Protein AF-0000000085154236 (afdb_homodimer)

Secondary structure (DSSP, 8-state):
-----HHHHHHHHHHHHHHHTTS-HHHHHHHHHHHHHHHHHHSGGGGTT-SBTTB-HHHHHHHHHHHHSTTEEHHHHHHHHT--HHHHHHHHHHHHHTTSEEEEE-SS-TT-EEEEE-HHHHHHHHHHHHHHHHHHHHHHTTS-HHHHHHHHHHHHHHHHHHH-/-----HHHHHHHHHHHHHHHTTS-HHHHHHHHHHHHHHHHHHSGGGGTT-SBTTB-HHHHHHHHHHHHSTTEEHHHHHHHHT--HHHHHHHHHHHHHTTSEEEEE-SS-TT-EEEEE-HHHHHHHHHHHHHHHHHHHHHHTTS-HHHHHHHHHHHHHHHHHHH-

Organism: Desulfotalea psychrophila (strain LSv54 / DSM 12343) (NCBI:txid177439)

pLDDT: mean 80.27, std 19.32, range [27.7, 97.88]

Foldseek 3Di:
DDDCDPVNVVVCCVVVCVVCVVVDPVNVVVVVVVVVVVCVCLPCCVLVVPLQPPDDPLLLQLLVQQAVDVQAFLVNSCVVSVHDSVRSVVSVVVCVVVPQKDWDQDPVDSPTIGIHGDPNNVVSNVVNVVSSVVVLCVVLVVDDPVVSVVVVVVVVVVVVVVVD/DDDCDPVNVVVCCVVVCVVCVVVDPVNVVVVVVVVVVVCVCLPCCVLVVPLQPPDDPLLLQLLVQLAVDVQAFLVNSCVVSVHDSVRSVVSQVVCVVVVQKDWDQDPVDSPTIGIHGDPNNVVSNVVNVVSSVVVLCVVLVVDDPVVSVVVVVVVVVVVVVVVD

Sequence (328 aa):
MKPLTARSYKIISENLMKKLEAIDPKKSIKLSRALIEIVWQFGPKGLDGQCCEDLSMPEYLALETSATTNDCPVQHIGNKLNFTKSGATRIVNRLEKKGYIQKIKSYEDARVCCVVPTDKGKSILENVAQGYADRLSAVLSKVPAKQSDNIANALLEMAAALRRMKPLTARSYKIISENLMKKLEAIDPKKSIKLSRALIEIVWQFGPKGLDGQCCEDLSMPEYLALETSATTNDCPVQHIGNKLNFTKSGATRIVNRLEKKGYIQKIKSYEDARVCCVVPTDKGKSILENVAQGYADRLSAVLSKVPAKQSDNIANALLEMAAALRR

Radius of gyration: 21.71 Å; Cα contacts (8 Å, |Δi|>4): 387; chains: 2; bounding box: 42×64×65 Å

Solvent-accessible surface area (backbone atoms only — not comparable to full-atom values): 17210 Å² total; per-residue (Å²): 132,80,76,86,49,77,65,59,52,47,52,52,44,47,57,50,44,50,59,47,54,65,43,50,70,68,56,39,41,54,49,20,47,22,49,50,50,47,22,52,56,66,22,50,61,47,46,73,62,41,47,45,80,90,40,52,69,70,51,45,54,46,49,50,48,28,65,75,28,83,74,21,39,47,63,54,46,7,65,76,69,73,39,49,72,68,50,22,52,49,51,51,50,51,36,36,75,73,47,30,32,44,78,40,72,33,88,88,42,79,85,40,54,13,29,38,54,31,73,61,27,49,48,52,52,50,52,39,29,47,52,43,31,54,52,49,45,59,38,40,68,69,44,58,70,70,56,33,51,44,32,53,51,23,42,47,51,50,36,52,34,67,74,102,132,82,76,86,50,76,65,59,52,48,52,54,44,48,58,49,44,50,61,47,54,66,43,49,68,67,54,38,40,52,49,22,48,22,49,51,50,45,22,50,56,66,22,49,60,48,47,72,62,41,47,44,82,92,41,51,70,69,51,46,52,46,50,49,46,27,65,76,29,85,75,21,39,46,61,55,47,6,64,75,67,70,40,50,71,68,50,23,52,49,52,50,50,52,35,35,75,71,47,29,31,43,79,38,73,34,88,87,40,77,85,41,55,14,29,39,56,30,74,60,27,49,48,53,53,49,52,40,28,49,52,43,30,54,52,50,45,58,38,41,66,69,44,58,70,72,56,32,52,45,32,53,51,23,42,47,51,51,36,54,33,69,74,101

Structure (mmCIF, N/CA/C/O backbone):
data_AF-0000000085154236-model_v1
#
loop_
_entity.id
_entity.type
_entity.pdbx_description
1 polymer 'HTH marR-type domain-containing protein'
#
loop_
_atom_site.group_PDB
_atom_site.id
_atom_site.type_symbol
_atom_site.label_atom_id
_atom_site.label_alt_id
_atom_site.label_comp_id
_atom_site.label_asym_id
_atom_site.label_entity_id
_atom_site.label_seq_id
_atom_site.pdbx_PDB_ins_code
_atom_site.Cartn_x
_atom_site.Cartn_y
_atom_site.Cartn_z
_atom_site.occupancy
_atom_site.B_iso_or_equiv
_atom_site.auth_seq_id
_atom_site.auth_comp_id
_atom_site.auth_asym_id
_atom_site.auth_atom_id
_atom_site.pdbx_PDB_model_num
ATOM 1 N N . MET A 1 1 ? -0.329 -6.891 -32.625 1 27.7 1 MET A N 1
ATOM 2 C CA . MET A 1 1 ? -1.25 -6.234 -31.688 1 27.7 1 MET A CA 1
ATOM 3 C C . MET A 1 1 ? -0.906 -4.758 -31.531 1 27.7 1 MET A C 1
ATOM 5 O O . MET A 1 1 ? 0.224 -4.414 -31.188 1 27.7 1 MET A O 1
ATOM 9 N N . LYS A 1 2 ? -1.653 -3.91 -32.188 1 32.59 2 LYS A N 1
ATOM 10 C CA . LYS A 1 2 ? -1.285 -2.516 -32.406 1 32.59 2 LYS A CA 1
ATOM 11 C C . LYS A 1 2 ? -1.094 -1.769 -31.094 1 32.59 2 LYS A C 1
ATOM 13 O O . LYS A 1 2 ? -1.869 -1.95 -30.156 1 32.59 2 LYS A O 1
ATOM 18 N N . PRO A 1 3 ? -0.074 -0.953 -30.938 1 33.19 3 PRO A N 1
ATOM 19 C CA . PRO A 1 3 ? 0.246 -0.188 -29.719 1 33.19 3 PRO A CA 1
ATOM 20 C C . PRO A 1 3 ? -0.857 0.796 -29.344 1 33.19 3 PRO A C 1
ATOM 22 O O . PRO A 1 3 ? -1.506 1.375 -30.219 1 33.19 3 PRO A O 1
ATOM 25 N N . LEU A 1 4 ? -1.546 0.614 -28.25 1 35.22 4 LEU A N 1
ATOM 26 C CA . LEU A 1 4 ? -2.584 1.567 -27.875 1 35.22 4 LEU A CA 1
ATOM 27 C C . LEU A 1 4 ? -2.098 3.002 -28.062 1 35.22 4 LEU A C 1
ATOM 29 O O . LEU A 1 4 ? -1.042 3.375 -27.547 1 35.22 4 LEU A O 1
ATOM 33 N N . THR A 1 5 ? -2.553 3.742 -29.047 1 31.98 5 THR A N 1
ATOM 34 C CA . THR A 1 5 ? -2.195 5.098 -29.453 1 31.98 5 THR A CA 1
ATOM 35 C C . THR A 1 5 ? -2.684 6.117 -28.438 1 31.98 5 THR A C 1
ATOM 37 O O . THR A 1 5 ? -3.551 5.816 -27.609 1 31.98 5 THR A O 1
ATOM 40 N N . ALA A 1 6 ? -2.211 7.418 -28.578 1 36.16 6 ALA A N 1
ATOM 41 C CA . ALA A 1 6 ? -2.551 8.602 -27.797 1 36.16 6 ALA A CA 1
ATOM 42 C C . ALA A 1 6 ? -4.059 8.844 -27.797 1 36.16 6 ALA A C 1
ATOM 44 O O . ALA A 1 6 ? -4.609 9.328 -26.797 1 36.16 6 ALA A O 1
ATOM 45 N N . ARG A 1 7 ? -4.703 8.602 -28.781 1 36.81 7 ARG A N 1
ATOM 46 C CA . ARG A 1 7 ? -6.133 8.828 -28.969 1 36.81 7 ARG A CA 1
ATOM 47 C C . ARG A 1 7 ? -6.941 7.84 -28.125 1 36.81 7 ARG A C 1
ATOM 49 O O . ARG A 1 7 ? -7.969 8.203 -27.547 1 36.81 7 ARG A O 1
ATOM 56 N N . SER A 1 8 ? -6.551 6.609 -28.094 1 38.34 8 SER A N 1
ATOM 57 C CA . SER A 1 8 ? -7.254 5.602 -27.312 1 38.34 8 SER A CA 1
ATOM 58 C C . SER A 1 8 ? -7.094 5.852 -25.828 1 38.34 8 SER A C 1
ATOM 60 O O . SER A 1 8 ? -7.988 5.539 -25.031 1 38.34 8 SER A O 1
ATOM 62 N N . TYR A 1 9 ? -6.012 6.434 -25.422 1 31.56 9 TYR A N 1
ATOM 63 C CA . TYR A 1 9 ? -5.871 6.883 -24.047 1 31.56 9 TYR A CA 1
ATOM 64 C C . TYR A 1 9 ? -6.84 8.016 -23.734 1 31.56 9 TYR A C 1
ATOM 66 O O . TYR A 1 9 ? -7.367 8.109 -22.625 1 31.56 9 TYR A O 1
ATOM 74 N N . LYS A 1 10 ? -7.117 8.883 -24.703 1 38.22 10 LYS A N 1
ATOM 75 C CA . LYS A 1 10 ? -8 10.031 -24.531 1 38.22 10 LYS A CA 1
ATOM 76 C C . LYS A 1 10 ? -9.453 9.586 -24.391 1 38.22 10 LYS A C 1
ATOM 78 O O . LYS A 1 10 ? -10.195 10.133 -23.562 1 38.22 10 LYS A O 1
ATOM 83 N N . ILE A 1 11 ? -9.875 8.68 -25.188 1 37.69 11 ILE A N 1
ATOM 84 C CA . ILE A 1 11 ? -11.258 8.211 -25.141 1 37.69 11 ILE A CA 1
ATOM 85 C C . ILE A 1 11 ? -11.484 7.406 -23.859 1 37.69 11 ILE A C 1
ATOM 87 O O . ILE A 1 11 ? -12.516 7.562 -23.203 1 37.69 11 ILE A O 1
ATOM 91 N N . ILE A 1 12 ? -10.57 6.512 -23.516 1 37.34 12 ILE A N 1
ATOM 92 C CA . ILE A 1 12 ? -10.688 5.781 -22.266 1 37.34 12 ILE A CA 1
ATOM 93 C C . ILE A 1 12 ? -10.547 6.746 -21.078 1 37.34 12 ILE A C 1
ATOM 95 O O . ILE A 1 12 ? -11.281 6.641 -20.094 1 37.34 12 ILE A O 1
ATOM 99 N N . SER A 1 13 ? -9.742 7.816 -21.203 1 40.34 13 SER A N 1
ATOM 100 C CA . SER A 1 13 ? -9.703 8.945 -20.281 1 40.34 13 SER A CA 1
ATOM 101 C C . SER A 1 13 ? -11.055 9.648 -20.203 1 40.34 13 SER A C 1
ATOM 103 O O . SER A 1 13 ? -11.531 9.984 -19.125 1 40.34 13 SER A O 1
ATOM 105 N N . GLU A 1 14 ? -11.688 9.812 -21.297 1 40.31 14 GLU A N 1
ATOM 106 C CA . GLU A 1 14 ? -12.961 10.523 -21.344 1 40.31 14 GLU A CA 1
ATOM 107 C C . GLU A 1 14 ? -14.07 9.711 -20.672 1 40.31 14 GLU A C 1
ATOM 109 O O . GLU A 1 14 ? -14.891 10.266 -19.938 1 40.31 14 GLU A O 1
ATOM 114 N N . ASN A 1 15 ? -14.297 8.469 -21.078 1 41.19 15 ASN A N 1
ATOM 115 C CA . ASN A 1 15 ? -15.328 7.648 -20.453 1 41.19 15 ASN A CA 1
ATOM 116 C C . ASN A 1 15 ? -15.016 7.383 -18.969 1 41.19 15 ASN A C 1
ATOM 118 O O . ASN A 1 15 ? -15.922 7.344 -18.141 1 41.19 15 ASN A O 1
ATOM 122 N N . LEU A 1 16 ? -13.773 7.051 -18.578 1 38.72 16 LEU A N 1
ATOM 123 C CA . LEU A 1 16 ? -13.258 6.953 -17.219 1 38.72 16 LEU A CA 1
ATOM 124 C C . LEU A 1 16 ? -13.414 8.281 -16.484 1 38.72 16 LEU A C 1
ATOM 126 O O . LEU A 1 16 ? -13.805 8.312 -15.312 1 38.72 16 LEU A O 1
ATOM 130 N N . MET A 1 17 ? -12.969 9.391 -17.125 1 40.72 17 MET A N 1
ATOM 131 C CA . MET A 1 17 ? -13.258 10.703 -16.578 1 40.72 17 MET A CA 1
ATOM 132 C C . MET A 1 17 ? -14.758 10.875 -16.328 1 40.72 17 MET A C 1
ATOM 134 O O . MET A 1 17 ? -15.164 11.672 -15.484 1 40.72 17 MET A O 1
ATOM 138 N N . LYS A 1 18 ? -15.555 10.375 -17.203 1 44.5 18 LYS A N 1
ATOM 139 C CA . LYS A 1 18 ? -17 10.523 -17.016 1 44.5 18 LYS A CA 1
ATOM 140 C C . LYS A 1 18 ? -17.469 9.781 -15.773 1 44.5 18 LYS A C 1
ATOM 142 O O . LYS A 1 18 ? -18.281 10.297 -15.008 1 44.5 18 LYS A O 1
ATOM 147 N N . LYS A 1 19 ? -17.109 8.516 -15.617 1 43.12 19 LYS A N 1
ATOM 148 C CA . LYS A 1 19 ? -17.547 7.801 -14.43 1 43.12 19 LYS A CA 1
ATOM 149 C C . LYS A 1 19 ? -16.859 8.328 -13.18 1 43.12 19 LYS A C 1
ATOM 151 O O . LYS A 1 19 ? -17.453 8.406 -12.109 1 43.12 19 LYS A O 1
ATOM 156 N N . LEU A 1 20 ? -15.562 8.617 -13.148 1 45.91 20 LEU A N 1
ATOM 157 C CA . LEU A 1 20 ? -14.867 9.352 -12.094 1 45.91 20 LEU A CA 1
ATOM 158 C C . LEU A 1 20 ? -15.398 10.773 -11.984 1 45.91 20 LEU A C 1
ATOM 160 O O . LEU A 1 20 ? -15.32 11.391 -10.914 1 45.91 20 LEU A O 1
ATOM 164 N N . GLU A 1 21 ? -15.695 11.312 -13.055 1 48.66 21 GLU A N 1
ATOM 165 C CA . GLU A 1 21 ? -16.5 12.539 -12.992 1 48.66 21 GLU A CA 1
ATOM 166 C C . GLU A 1 21 ? -17.656 12.383 -12.016 1 48.66 21 GLU A C 1
ATOM 168 O O . GLU A 1 21 ? -18.125 13.367 -11.438 1 48.66 21 GLU A O 1
ATOM 173 N N . ALA A 1 22 ? -18.172 11.148 -12.086 1 50.56 22 ALA A N 1
ATOM 174 C CA . ALA A 1 22 ? -19.297 11.172 -11.148 1 50.56 22 ALA A CA 1
ATOM 175 C C . ALA A 1 22 ? -18.812 11.352 -9.711 1 50.56 22 ALA A C 1
ATOM 177 O O . ALA A 1 22 ? -19.578 11.742 -8.836 1 50.56 22 ALA A O 1
ATOM 178 N N . ILE A 1 23 ? -17.578 10.852 -9.516 1 55.03 23 ILE A N 1
ATOM 179 C CA . ILE A 1 23 ? -17.125 11.102 -8.156 1 55.03 23 ILE A CA 1
ATOM 180 C C . ILE A 1 23 ? -16.578 12.523 -8.047 1 55.03 23 ILE A C 1
ATOM 182 O O . ILE A 1 23 ? -15.75 12.945 -8.859 1 55.03 23 ILE A O 1
ATOM 186 N N . ASP A 1 24 ? -17.156 13.398 -7.359 1 69.94 24 ASP A N 1
ATOM 187 C CA . ASP A 1 24 ? -16.719 14.734 -6.957 1 69.94 24 ASP A CA 1
ATOM 188 C C . ASP A 1 24 ? -15.211 14.781 -6.738 1 69.94 24 ASP A C 1
ATOM 190 O O . ASP A 1 24 ? -14.641 13.898 -6.094 1 69.94 24 ASP A O 1
ATOM 194 N N . PRO A 1 25 ? -14.438 15.555 -7.699 1 73.88 25 PRO A N 1
ATOM 195 C CA . PRO A 1 25 ? -12.984 15.68 -7.578 1 73.88 25 PRO A CA 1
ATOM 196 C C . PRO A 1 25 ? -12.508 15.703 -6.129 1 73.88 25 PRO A C 1
ATOM 198 O O . PRO A 1 25 ? -11.469 15.117 -5.809 1 73.88 25 PRO A O 1
ATOM 201 N N . LYS A 1 26 ? -13.234 16.328 -5.336 1 78.62 26 LYS A N 1
ATOM 202 C CA . LYS A 1 26 ? -12.867 16.391 -3.924 1 78.62 26 LYS A CA 1
ATOM 203 C C . LYS A 1 26 ? -12.938 15.008 -3.275 1 78.62 26 LYS A C 1
ATOM 205 O O . LYS A 1 26 ? -12.062 14.641 -2.486 1 78.62 26 LYS A O 1
ATOM 210 N N . LYS A 1 27 ? -13.953 14.312 -3.668 1 82.19 27 LYS A N 1
ATOM 211 C CA . LYS A 1 27 ? -14.117 12.961 -3.131 1 82.19 27 LYS A CA 1
ATOM 212 C C . LYS A 1 27 ? -13.031 12.023 -3.646 1 82.19 27 LYS A C 1
ATOM 214 O O . LYS A 1 27 ? -12.539 11.172 -2.906 1 82.19 27 LYS A O 1
ATOM 219 N N . SER A 1 28 ? -12.656 12.289 -4.895 1 86.88 28 SER A N 1
ATOM 220 C CA . SER A 1 28 ? -11.625 11.453 -5.5 1 86.88 28 SER A CA 1
ATOM 221 C C . SER A 1 28 ? -10.273 11.672 -4.832 1 86.88 28 SER A C 1
ATOM 223 O O . SER A 1 28 ? -9.531 10.719 -4.59 1 86.88 28 SER A O 1
ATOM 225 N N . ILE A 1 29 ? -10.062 12.898 -4.445 1 83.62 29 ILE A N 1
ATOM 226 C CA . ILE A 1 29 ? -8.797 13.234 -3.812 1 83.62 29 ILE A CA 1
ATOM 227 C C . ILE A 1 29 ? -8.75 12.656 -2.402 1 83.62 29 ILE A C 1
ATOM 229 O O . ILE A 1 29 ? -7.727 12.109 -1.983 1 83.62 29 ILE A O 1
ATOM 233 N N . LYS A 1 30 ? -9.891 12.773 -1.738 1 87.19 30 LYS A N 1
ATOM 234 C CA . LYS A 1 30 ? -9.977 12.211 -0.397 1 87.19 30 LYS A CA 1
ATOM 235 C C . LYS A 1 30 ? -9.75 10.695 -0.424 1 87.19 30 LYS A C 1
ATOM 237 O O . LYS A 1 30 ? -9.055 10.156 0.437 1 87.19 30 LYS A O 1
ATOM 242 N N . LEU A 1 31 ? -10.312 10.07 -1.366 1 92.12 31 LEU A N 1
ATOM 243 C CA . LEU A 1 31 ? -10.188 8.625 -1.514 1 92.12 31 LEU A CA 1
ATOM 244 C C . LEU A 1 31 ? -8.75 8.242 -1.859 1 92.12 31 LEU A C 1
ATOM 246 O O . LEU A 1 31 ? -8.219 7.27 -1.322 1 92.12 31 LEU A O 1
ATOM 250 N N . SER A 1 32 ? -8.156 9.031 -2.691 1 89.88 32 SER A N 1
ATOM 251 C CA . SER A 1 32 ? -6.77 8.781 -3.061 1 89.88 32 SER A CA 1
ATOM 252 C C . SER A 1 32 ? -5.844 8.922 -1.856 1 89.88 32 SER A C 1
ATOM 254 O O . SER A 1 32 ? -4.945 8.102 -1.658 1 89.88 32 SER A O 1
ATOM 256 N N . ARG A 1 33 ? -6.164 9.859 -1.046 1 85.94 33 ARG A N 1
ATOM 257 C CA . ARG A 1 33 ? -5.352 10.062 0.148 1 85.94 33 ARG A CA 1
ATOM 258 C C . ARG A 1 33 ? -5.516 8.906 1.129 1 85.94 33 ARG A C 1
ATOM 260 O O . ARG A 1 33 ? -4.555 8.5 1.783 1 85.94 33 ARG A O 1
ATOM 267 N N . ALA A 1 34 ? -6.715 8.469 1.235 1 90.06 34 ALA A N 1
ATOM 268 C CA . ALA A 1 34 ? -6.98 7.309 2.08 1 90.06 34 ALA A CA 1
ATOM 269 C C . ALA A 1 34 ? -6.188 6.094 1.602 1 90.06 34 ALA A C 1
ATOM 271 O O . ALA A 1 34 ? -5.598 5.371 2.408 1 90.06 34 ALA A O 1
ATOM 272 N N . LEU A 1 35 ? -6.16 5.863 0.324 1 91.81 35 LEU A N 1
ATOM 273 C CA . LEU A 1 35 ? -5.422 4.746 -0.254 1 91.81 35 LEU A CA 1
ATOM 274 C C . LEU A 1 35 ? -3.924 4.902 -0.01 1 91.81 35 LEU A C 1
ATOM 276 O O . LEU A 1 35 ? -3.248 3.943 0.366 1 91.81 35 LEU A O 1
ATOM 280 N N . ILE A 1 36 ? -3.445 6.113 -0.158 1 85 36 ILE A N 1
ATOM 281 C CA . ILE A 1 36 ? -2.035 6.402 0.077 1 85 36 ILE A CA 1
ATOM 282 C C . ILE A 1 36 ? -1.674 6.07 1.523 1 85 36 ILE A C 1
ATOM 284 O O . ILE A 1 36 ? -0.65 5.434 1.784 1 85 36 ILE A O 1
ATOM 288 N N . GLU A 1 37 ? -2.529 6.469 2.412 1 84.38 37 GLU A N 1
ATOM 289 C CA . GLU A 1 37 ? -2.279 6.199 3.826 1 84.38 37 GLU A CA 1
ATOM 290 C C . GLU A 1 37 ? -2.244 4.699 4.105 1 84.38 37 GLU A C 1
ATOM 292 O O . GLU A 1 37 ? -1.387 4.223 4.852 1 84.38 37 GLU A O 1
ATOM 297 N N . ILE A 1 38 ? -3.117 3.943 3.533 1 89.56 38 ILE A N 1
ATOM 298 C CA . ILE A 1 38 ? -3.189 2.498 3.727 1 89.56 38 ILE A CA 1
ATOM 299 C C . ILE A 1 38 ? -1.942 1.836 3.145 1 89.56 38 ILE A C 1
ATOM 301 O O . ILE A 1 38 ? -1.321 0.991 3.793 1 89.56 38 ILE A O 1
ATOM 305 N N . VAL A 1 39 ? -1.581 2.252 1.93 1 86.06 39 VAL A N 1
ATOM 306 C CA . VAL A 1 39 ? -0.419 1.691 1.246 1 86.06 39 VAL A CA 1
ATOM 307 C C . VAL A 1 39 ? 0.841 1.957 2.066 1 86.06 39 VAL A C 1
ATOM 309 O O . VAL A 1 39 ? 1.677 1.066 2.238 1 86.06 39 VAL A O 1
ATOM 312 N N . TRP A 1 40 ? 0.862 3.086 2.6 1 78.5 40 TRP A N 1
ATOM 313 C CA . TRP A 1 40 ? 2.033 3.453 3.387 1 78.5 40 TRP A CA 1
ATOM 314 C C . TRP A 1 40 ? 2.076 2.678 4.699 1 78.5 40 TRP A C 1
ATOM 316 O O . TRP A 1 40 ? 3.135 2.197 5.109 1 78.5 40 TRP A O 1
ATOM 326 N N . GLN A 1 41 ? 0.988 2.559 5.332 1 82.25 41 GLN A N 1
ATOM 327 C CA . GLN A 1 41 ? 0.931 1.878 6.625 1 82.25 41 GLN A CA 1
ATOM 328 C C . GLN A 1 41 ? 1.204 0.385 6.469 1 82.25 41 GLN A C 1
ATOM 330 O O . GLN A 1 41 ? 1.783 -0.24 7.359 1 82.25 41 GLN A O 1
ATOM 335 N N . PHE A 1 42 ? 0.856 -0.167 5.336 1 85.69 42 PHE A N 1
ATOM 336 C CA . PHE A 1 42 ? 0.996 -1.604 5.137 1 85.69 42 PHE A CA 1
ATOM 337 C C . PHE A 1 42 ? 2.119 -1.908 4.152 1 85.69 42 PHE A C 1
ATOM 339 O O . PHE A 1 42 ? 2.35 -3.068 3.805 1 85.69 42 PHE A O 1
ATOM 346 N N . GLY A 1 43 ? 2.689 -0.874 3.682 1 76.94 43 GLY A N 1
ATOM 347 C CA . GLY A 1 43 ? 3.824 -1.058 2.791 1 76.94 43 GLY A CA 1
ATOM 348 C C . GLY A 1 43 ? 5.051 -1.61 3.492 1 76.94 43 GLY A C 1
ATOM 349 O O . GLY A 1 43 ? 5 -1.936 4.68 1 76.94 43 GLY A O 1
ATOM 350 N N . PRO A 1 44 ? 6.133 -1.868 2.709 1 62 44 PRO A N 1
ATOM 351 C CA . PRO A 1 44 ? 7.344 -2.496 3.244 1 62 44 PRO A CA 1
ATOM 352 C C . PRO A 1 44 ? 7.848 -1.812 4.512 1 62 44 PRO A C 1
ATOM 354 O O . PRO A 1 44 ? 8.297 -2.484 5.445 1 62 44 PRO A O 1
ATOM 357 N N . LYS A 1 45 ? 7.812 -0.599 4.535 1 60.09 45 LYS A N 1
ATOM 358 C CA . LYS A 1 45 ? 8.305 0.08 5.727 1 60.09 45 LYS A CA 1
ATOM 359 C C . LYS A 1 45 ? 7.371 -0.137 6.914 1 60.09 45 LYS A C 1
ATOM 361 O O . LYS A 1 45 ? 7.801 -0.107 8.07 1 60.09 45 LYS A O 1
ATOM 366 N N . GLY A 1 46 ? 6.098 -0.189 6.57 1 57.28 46 GLY A N 1
ATOM 367 C CA . GLY A 1 46 ? 5.133 -0.448 7.625 1 57.28 46 GLY A CA 1
ATOM 368 C C . GLY A 1 46 ? 5.352 -1.777 8.32 1 57.28 46 GLY A C 1
ATOM 369 O O . GLY A 1 46 ? 4.91 -1.971 9.453 1 57.28 46 GLY A O 1
ATOM 370 N N . LEU A 1 47 ? 5.992 -2.602 7.66 1 54.75 47 LEU A N 1
ATOM 371 C CA . LEU A 1 47 ? 6.387 -3.855 8.297 1 54.75 47 LEU A CA 1
ATOM 372 C C . LEU A 1 47 ? 7.793 -3.75 8.875 1 54.75 47 LEU A C 1
ATOM 374 O O . LEU A 1 47 ? 8.445 -4.766 9.117 1 54.75 47 LEU A O 1
ATOM 378 N N . ASP A 1 48 ? 8.133 -2.49 9.289 1 49.47 48 ASP A N 1
ATOM 379 C CA . ASP A 1 48 ? 9.43 -2.156 9.867 1 49.47 48 ASP A CA 1
ATOM 380 C C . ASP A 1 48 ? 10.57 -2.578 8.938 1 49.47 48 ASP A C 1
ATOM 382 O O . ASP A 1 48 ? 11.602 -3.064 9.398 1 49.47 48 ASP A O 1
ATOM 386 N N . GLY A 1 49 ? 10.281 -2.279 7.723 1 50.97 49 GLY A N 1
ATOM 387 C CA . GLY A 1 49 ? 11.344 -2.607 6.793 1 50.97 49 GLY A CA 1
ATOM 388 C C . GLY A 1 49 ? 11.461 -4.094 6.516 1 50.97 49 GLY A C 1
ATOM 389 O O . GLY A 1 49 ? 12.273 -4.516 5.695 1 50.97 49 GLY A O 1
ATOM 390 N N . GLN A 1 50 ? 10.859 -4.828 7.41 1 51.16 50 GLN A N 1
ATOM 391 C CA . GLN A 1 50 ? 11 -6.273 7.273 1 51.16 50 GLN A CA 1
ATOM 392 C C . GLN A 1 50 ? 9.93 -6.848 6.348 1 51.16 50 GLN A C 1
ATOM 394 O O . GLN A 1 50 ? 8.82 -7.152 6.789 1 51.16 50 GLN A O 1
ATOM 399 N N . CYS A 1 51 ? 9.641 -6.176 5.273 1 53.97 51 CYS A N 1
ATOM 400 C CA . CYS A 1 51 ? 8.617 -6.895 4.527 1 53.97 51 CYS A CA 1
ATOM 401 C C . CYS A 1 51 ? 8.891 -8.391 4.523 1 53.97 51 CYS A C 1
ATOM 403 O O . CYS A 1 51 ? 8.008 -9.188 4.84 1 53.97 51 CYS A O 1
ATOM 405 N N . CYS A 1 52 ? 9.93 -8.727 3.926 1 62.78 52 CYS A N 1
ATOM 406 C CA . CYS A 1 52 ? 10.172 -10.117 3.564 1 62.78 52 CYS A CA 1
ATOM 407 C C . CYS A 1 52 ? 11.586 -10.539 3.941 1 62.78 52 CYS A C 1
ATOM 409 O O . CYS A 1 52 ? 12.258 -11.227 3.174 1 62.78 52 CYS A O 1
ATOM 411 N N . GLU A 1 53 ? 11.977 -10.281 5.203 1 66.75 53 GLU A N 1
ATOM 412 C CA . GLU A 1 53 ? 13.312 -10.727 5.594 1 66.75 53 GLU A CA 1
ATOM 413 C C . GLU A 1 53 ? 14.352 -10.32 4.559 1 66.75 53 GLU A C 1
ATOM 415 O O . GLU A 1 53 ? 14.633 -9.133 4.379 1 66.75 53 GLU A O 1
ATOM 420 N N . ASP A 1 54 ? 14.742 -11.219 3.705 1 78.06 54 ASP A N 1
ATOM 421 C CA . ASP A 1 54 ? 15.789 -10.938 2.727 1 78.06 54 ASP A CA 1
ATOM 422 C C . ASP A 1 54 ? 15.211 -10.844 1.315 1 78.06 54 ASP A C 1
ATOM 424 O O . ASP A 1 54 ? 15.945 -10.953 0.331 1 78.06 54 ASP A O 1
ATOM 428 N N . LEU A 1 55 ? 13.945 -10.719 1.242 1 83.88 55 LEU A N 1
ATOM 429 C CA . LEU A 1 55 ? 13.297 -10.602 -0.062 1 83.88 55 LEU A CA 1
ATOM 430 C C . LEU A 1 55 ? 12.914 -9.156 -0.353 1 83.88 55 LEU A C 1
ATOM 432 O O . LEU A 1 55 ? 12.336 -8.484 0.5 1 83.88 55 LEU A O 1
ATOM 436 N N . SER A 1 56 ? 13.289 -8.75 -1.534 1 77.44 56 SER A N 1
ATOM 437 C CA . SER A 1 56 ? 12.719 -7.496 -2.018 1 77.44 56 SER A CA 1
ATOM 438 C C . SER A 1 56 ? 11.25 -7.668 -2.398 1 77.44 56 SER A C 1
ATOM 440 O O . SER A 1 56 ? 10.766 -8.789 -2.533 1 77.44 56 SER A O 1
ATOM 442 N N . MET A 1 57 ? 10.594 -6.637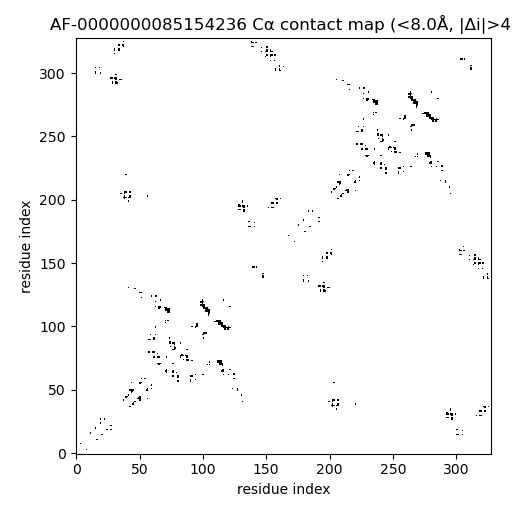 -2.578 1 77.31 57 MET A N 1
ATOM 443 C CA . MET A 1 57 ? 9.172 -6.703 -2.902 1 77.31 57 MET A CA 1
ATOM 444 C C . MET A 1 57 ? 8.945 -7.445 -4.219 1 77.31 57 MET A C 1
ATOM 446 O O . MET A 1 57 ? 8.094 -8.328 -4.301 1 77.31 57 MET A O 1
ATOM 450 N N . PRO A 1 58 ? 9.742 -7.133 -5.266 1 79.69 58 PRO A N 1
ATOM 451 C CA . PRO A 1 58 ? 9.562 -7.902 -6.5 1 79.69 58 PRO A CA 1
ATOM 452 C C . PRO A 1 58 ? 9.836 -9.391 -6.305 1 79.69 58 PRO A C 1
ATOM 454 O O . PRO A 1 58 ? 9.148 -10.234 -6.895 1 79.69 58 PRO A O 1
ATOM 457 N N . GLU A 1 59 ? 10.781 -9.641 -5.508 1 87.56 59 GLU A N 1
ATOM 458 C CA . GLU A 1 59 ? 11.07 -11.039 -5.219 1 87.56 59 GLU A CA 1
ATOM 459 C C . GLU A 1 59 ? 9.906 -11.703 -4.488 1 87.56 59 GLU A C 1
ATOM 461 O O . GLU A 1 59 ? 9.547 -12.844 -4.789 1 87.56 59 GLU A O 1
ATOM 466 N N . TYR A 1 60 ? 9.383 -11.016 -3.572 1 86.19 60 TYR A N 1
ATOM 467 C CA . TYR A 1 60 ? 8.227 -11.531 -2.842 1 86.19 60 TYR A CA 1
ATOM 468 C C . TYR A 1 60 ? 7.062 -11.812 -3.787 1 86.19 60 TYR A C 1
ATOM 470 O O . TYR A 1 60 ? 6.449 -12.875 -3.729 1 86.19 60 TYR A O 1
ATOM 478 N N . LEU A 1 61 ? 6.762 -10.938 -4.566 1 84.25 61 LEU A N 1
ATOM 479 C CA . LEU A 1 61 ? 5.633 -11.078 -5.48 1 84.25 61 LEU A CA 1
ATOM 480 C C . LEU A 1 61 ? 5.855 -12.227 -6.457 1 84.25 61 LEU A C 1
ATOM 482 O O . LEU A 1 61 ? 4.918 -12.953 -6.797 1 84.25 61 LEU A O 1
ATOM 486 N N . ALA A 1 62 ? 7.102 -12.328 -6.941 1 90.94 62 ALA A N 1
ATOM 487 C CA . ALA A 1 62 ? 7.434 -13.453 -7.809 1 90.94 62 ALA A CA 1
ATOM 488 C C . ALA A 1 62 ? 7.219 -14.781 -7.086 1 90.94 62 ALA A C 1
ATOM 490 O O . ALA A 1 62 ? 6.656 -15.719 -7.652 1 90.94 62 ALA A O 1
ATOM 491 N N . LEU A 1 63 ? 7.688 -14.805 -5.883 1 93.69 63 LEU A N 1
ATOM 492 C CA . LEU A 1 63 ? 7.508 -16 -5.07 1 93.69 63 LEU A CA 1
ATOM 493 C C . LEU A 1 63 ? 6.027 -16.297 -4.852 1 93.69 63 LEU A C 1
ATOM 495 O O . LEU A 1 63 ? 5.594 -17.438 -4.957 1 93.69 63 LEU A O 1
ATOM 499 N N . GLU A 1 64 ? 5.305 -15.297 -4.508 1 90.44 64 GLU A N 1
ATOM 500 C CA . GLU A 1 64 ? 3.863 -15.438 -4.316 1 90.44 64 GLU A CA 1
ATOM 501 C C . GLU A 1 64 ? 3.189 -15.961 -5.578 1 90.44 64 GLU A C 1
ATOM 503 O O . GLU A 1 64 ? 2.307 -16.828 -5.504 1 90.44 64 GLU A O 1
ATOM 508 N N . THR A 1 65 ? 3.537 -15.438 -6.723 1 90.94 65 THR A N 1
ATOM 509 C CA . THR A 1 65 ? 3 -15.891 -8 1 90.94 65 THR A CA 1
ATOM 510 C C . THR A 1 65 ? 3.287 -17.375 -8.211 1 90.94 65 THR A C 1
ATOM 512 O O . THR A 1 65 ? 2.408 -18.125 -8.633 1 90.94 65 THR A O 1
ATOM 515 N N . SER A 1 66 ? 4.48 -17.75 -7.91 1 95.81 66 SER A N 1
ATOM 516 C CA . SER A 1 66 ? 4.852 -19.156 -8.047 1 95.81 66 SER A CA 1
ATOM 517 C C . SER A 1 66 ? 4.02 -20.047 -7.133 1 95.81 66 SER A C 1
ATOM 519 O O . SER A 1 66 ? 3.762 -21.203 -7.449 1 95.81 66 SER A O 1
ATOM 521 N N . ALA A 1 67 ? 3.615 -19.516 -5.988 1 93.44 67 ALA A N 1
ATOM 522 C CA . ALA A 1 67 ? 2.873 -20.281 -4.992 1 93.44 67 ALA A CA 1
ATOM 523 C C . ALA A 1 67 ? 1.397 -20.391 -5.367 1 93.44 67 ALA A C 1
ATOM 525 O O . ALA A 1 67 ? 0.719 -21.344 -4.992 1 93.44 67 ALA A O 1
ATOM 526 N N . THR A 1 68 ? 0.906 -19.469 -6.102 1 88 68 THR A N 1
ATOM 527 C CA . THR A 1 68 ? -0.521 -19.422 -6.395 1 88 68 THR A CA 1
ATOM 528 C C . THR A 1 68 ? -0.806 -19.953 -7.793 1 88 68 THR A C 1
ATOM 530 O O . THR A 1 68 ? -1.955 -19.969 -8.242 1 88 68 THR A O 1
ATOM 533 N N . THR A 1 69 ? 0.225 -20.312 -8.508 1 89.5 69 THR A N 1
ATOM 534 C CA . THR A 1 69 ? 0.089 -20.875 -9.844 1 89.5 69 THR A CA 1
ATOM 535 C C . THR A 1 69 ? 0.704 -22.281 -9.898 1 89.5 69 THR A C 1
ATOM 537 O O . THR A 1 69 ? 1.904 -22.438 -9.672 1 89.5 69 THR A O 1
ATOM 540 N N . ASN A 1 70 ? -0.115 -23.219 -10.125 1 88.31 70 ASN A N 1
ATOM 541 C CA . ASN A 1 70 ? 0.401 -24.578 -10.258 1 88.31 70 ASN A CA 1
ATOM 542 C C . ASN A 1 70 ? 1.369 -24.703 -11.43 1 88.31 70 ASN A C 1
ATOM 544 O O . ASN A 1 70 ? 1.054 -24.281 -12.547 1 88.31 70 ASN A O 1
ATOM 548 N N . ASP A 1 71 ? 2.568 -25.344 -11.148 1 88.44 71 ASP A N 1
ATOM 549 C CA . ASP A 1 71 ? 3.59 -25.484 -12.18 1 88.44 71 ASP A CA 1
ATOM 550 C C . ASP A 1 71 ? 3.807 -24.172 -12.93 1 88.44 71 ASP A C 1
ATOM 552 O O . ASP A 1 71 ? 3.705 -24.141 -14.156 1 88.44 71 ASP A O 1
ATOM 556 N N . CYS A 1 72 ? 4.125 -23.188 -12.203 1 94.5 72 CYS A N 1
ATOM 557 C CA . CYS A 1 72 ? 4.184 -21.812 -12.688 1 94.5 72 CYS A CA 1
ATOM 558 C C . CYS A 1 72 ? 5.34 -21.625 -13.656 1 94.5 72 CYS A C 1
ATOM 560 O O . CYS A 1 72 ? 6.504 -21.703 -13.273 1 94.5 72 CYS A O 1
ATOM 562 N N . PRO A 1 73 ? 5.027 -21.422 -14.992 1 95.31 73 PRO A N 1
ATOM 563 C CA . PRO A 1 73 ? 6.129 -21.125 -15.906 1 95.31 73 PRO A CA 1
ATOM 564 C C . PRO A 1 73 ? 6.852 -19.828 -15.547 1 95.31 73 PRO A C 1
ATOM 566 O O . PRO A 1 73 ? 6.215 -18.859 -15.117 1 95.31 73 PRO A O 1
ATOM 569 N N . VAL A 1 74 ? 8.133 -19.812 -15.75 1 95.44 74 VAL A N 1
ATOM 570 C CA . VAL A 1 74 ? 8.938 -18.625 -15.484 1 95.44 74 VAL A CA 1
ATOM 571 C C . VAL A 1 74 ? 8.352 -17.438 -16.234 1 95.44 74 VAL A C 1
ATOM 573 O O . VAL A 1 74 ? 8.258 -16.328 -15.688 1 95.44 74 VAL A O 1
ATOM 576 N N . GLN A 1 75 ? 7.84 -17.641 -17.375 1 94 75 GLN A N 1
ATOM 577 C CA . GLN A 1 75 ? 7.301 -16.578 -18.203 1 94 75 GLN A CA 1
ATOM 578 C C . GLN A 1 75 ? 6.016 -16 -17.609 1 94 75 GLN A C 1
ATOM 580 O O . GLN A 1 75 ? 5.723 -14.82 -17.781 1 94 75 GLN A O 1
ATOM 585 N N . HIS A 1 76 ? 5.266 -16.797 -16.969 1 94 76 HIS A N 1
ATOM 586 C CA . HIS A 1 76 ? 4.047 -16.328 -16.312 1 94 76 HIS A CA 1
ATOM 587 C C . HIS A 1 76 ? 4.367 -15.297 -15.234 1 94 76 HIS A C 1
ATOM 589 O O . HIS A 1 76 ? 3.641 -14.312 -15.078 1 94 76 HIS A O 1
ATOM 595 N N . ILE A 1 77 ? 5.438 -15.492 -14.5 1 93.94 77 ILE A N 1
ATOM 596 C CA . ILE A 1 77 ? 5.891 -14.547 -13.492 1 93.94 77 ILE A CA 1
ATOM 597 C C . ILE A 1 77 ? 6.219 -13.211 -14.141 1 93.94 77 ILE A C 1
ATOM 599 O O . ILE A 1 77 ? 5.809 -12.156 -13.656 1 93.94 77 ILE A O 1
ATOM 603 N N . GLY A 1 78 ? 6.922 -13.289 -15.234 1 91.88 78 GLY A N 1
ATOM 604 C CA . GLY A 1 78 ? 7.254 -12.078 -15.969 1 91.88 78 GLY A CA 1
ATOM 605 C C . GLY A 1 78 ? 6.031 -11.305 -16.438 1 91.88 78 GLY A C 1
ATOM 606 O O . GLY A 1 78 ? 5.941 -10.094 -16.234 1 91.88 78 GLY A O 1
ATOM 607 N N . ASN A 1 79 ? 5.027 -12.008 -17.047 1 88.75 79 ASN A N 1
ATOM 608 C CA . ASN A 1 79 ? 3.805 -11.391 -17.547 1 88.75 79 ASN A CA 1
ATOM 609 C C . ASN A 1 79 ? 3.01 -10.734 -16.422 1 88.75 79 ASN A C 1
ATOM 611 O O . ASN A 1 79 ? 2.531 -9.609 -16.562 1 88.75 79 ASN A O 1
ATOM 615 N N . LYS A 1 80 ? 2.936 -11.414 -15.297 1 83.94 80 LYS A N 1
ATOM 616 C CA . LYS A 1 80 ? 2.135 -10.93 -14.18 1 83.94 80 LYS A CA 1
ATOM 617 C C . LYS A 1 80 ? 2.771 -9.695 -13.539 1 83.94 80 LYS A C 1
ATOM 619 O O . LYS A 1 80 ? 2.068 -8.789 -13.094 1 83.94 80 LYS A O 1
ATOM 624 N N . LEU A 1 81 ? 4.094 -9.664 -13.523 1 83.62 81 LEU A N 1
ATOM 625 C CA . LEU A 1 81 ? 4.797 -8.594 -12.828 1 83.62 81 LEU A CA 1
ATOM 626 C C . LEU A 1 81 ? 5.301 -7.547 -13.82 1 83.62 81 LEU A C 1
ATOM 628 O O . LEU A 1 81 ? 6 -6.609 -13.43 1 83.62 81 LEU A O 1
ATOM 632 N N . ASN A 1 82 ? 4.961 -7.734 -15.055 1 81.06 82 ASN A N 1
ATOM 633 C CA . ASN A 1 82 ? 5.367 -6.832 -16.125 1 81.06 82 ASN A CA 1
ATOM 634 C C . ASN A 1 82 ? 6.887 -6.742 -16.234 1 81.06 82 ASN A C 1
ATOM 636 O O . ASN A 1 82 ? 7.445 -5.645 -16.344 1 81.06 82 ASN A O 1
ATOM 640 N N . PHE A 1 83 ? 7.531 -7.863 -16.078 1 83.56 83 PHE A N 1
ATOM 641 C CA . PHE A 1 83 ? 8.961 -7.996 -16.328 1 83.56 83 PHE A CA 1
ATOM 642 C C . PHE A 1 83 ? 9.219 -8.492 -17.75 1 83.56 83 PHE A C 1
ATOM 644 O O . PHE A 1 83 ? 8.383 -9.18 -18.328 1 83.56 83 PHE A O 1
ATOM 651 N N . THR A 1 84 ? 10.391 -8.211 -18.25 1 88.44 84 THR A N 1
ATOM 652 C CA . TH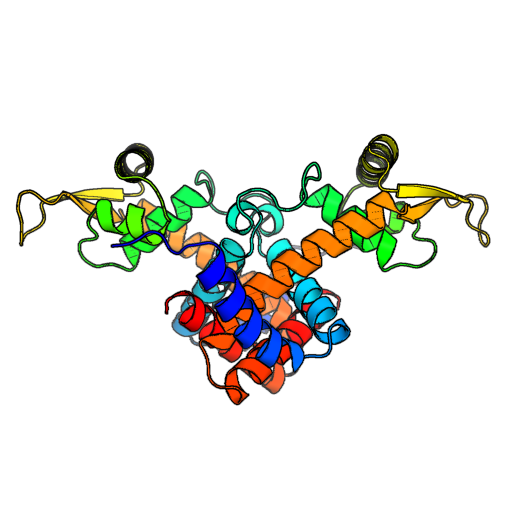R A 1 84 ? 10.867 -8.844 -19.469 1 88.44 84 THR A CA 1
ATOM 653 C C . THR A 1 84 ? 11.203 -10.312 -19.219 1 88.44 84 THR A C 1
ATOM 655 O O . THR A 1 84 ? 11.273 -10.758 -18.078 1 88.44 84 THR A O 1
ATOM 658 N N . LYS A 1 85 ? 11.344 -11.07 -20.297 1 92.19 85 LYS A N 1
ATOM 659 C CA . LYS A 1 85 ? 11.773 -12.461 -20.188 1 92.19 85 LYS A CA 1
ATOM 660 C C . LYS A 1 85 ? 13.062 -12.57 -19.375 1 92.19 85 LYS A C 1
ATOM 662 O O . LYS A 1 85 ? 13.18 -13.422 -18.5 1 92.19 85 LYS A O 1
ATOM 667 N N . SER A 1 86 ? 14 -11.68 -19.688 1 94 86 SER A N 1
ATOM 668 C CA . SER A 1 86 ? 15.273 -11.664 -18.969 1 94 86 SER A CA 1
ATOM 669 C C . SER A 1 86 ? 15.086 -11.312 -17.5 1 94 86 SER A C 1
ATOM 671 O O . SER A 1 86 ? 15.742 -11.883 -16.625 1 94 86 SER A O 1
ATOM 673 N N . GLY A 1 87 ? 14.203 -10.398 -17.203 1 94.19 87 GLY A N 1
ATOM 674 C CA . GLY A 1 87 ? 13.891 -10.023 -15.828 1 94.19 87 GLY A CA 1
ATOM 675 C C . GLY A 1 87 ? 13.266 -11.148 -15.031 1 94.19 87 GLY A C 1
ATOM 676 O O . GLY A 1 87 ? 13.609 -11.367 -13.867 1 94.19 87 GLY A O 1
ATOM 677 N N . ALA A 1 88 ? 12.352 -11.805 -15.711 1 95.5 88 ALA A N 1
ATOM 678 C CA . ALA A 1 88 ? 11.711 -12.945 -15.07 1 95.5 88 ALA A CA 1
ATOM 679 C C . ALA A 1 88 ? 12.727 -14.031 -14.727 1 95.5 88 ALA A C 1
ATOM 681 O O . ALA A 1 88 ? 12.711 -14.578 -13.625 1 95.5 88 ALA A O 1
ATOM 682 N N . THR A 1 89 ? 13.617 -14.32 -15.602 1 95.69 89 THR A N 1
ATOM 683 C CA . THR A 1 89 ? 14.664 -15.32 -15.391 1 95.69 89 THR A CA 1
ATOM 684 C C . THR A 1 89 ? 15.586 -14.906 -14.25 1 95.69 89 THR A C 1
ATOM 686 O O . THR A 1 89 ? 15.891 -15.711 -13.367 1 95.69 89 THR A O 1
ATOM 689 N N . ARG A 1 90 ? 15.93 -13.672 -14.25 1 96.75 90 ARG A N 1
ATOM 690 C CA . ARG A 1 90 ? 16.844 -13.172 -13.234 1 96.75 90 ARG A CA 1
ATOM 691 C C . ARG A 1 90 ? 16.234 -13.273 -11.844 1 96.75 90 ARG A C 1
ATOM 693 O O . ARG A 1 90 ? 16.906 -13.68 -10.891 1 96.75 90 ARG A O 1
ATOM 700 N N . ILE A 1 91 ? 15.008 -12.859 -11.758 1 95 91 ILE A N 1
ATOM 701 C CA . ILE A 1 91 ? 14.383 -12.859 -10.438 1 95 91 ILE A CA 1
ATOM 702 C C . ILE A 1 91 ? 14.188 -14.297 -9.961 1 95 91 ILE A C 1
ATOM 704 O O . ILE A 1 91 ? 14.336 -14.594 -8.773 1 95 91 ILE A O 1
ATOM 708 N N . VAL A 1 92 ? 13.852 -15.172 -10.836 1 97 92 VAL A N 1
ATOM 709 C CA . VAL A 1 92 ? 13.703 -16.578 -10.484 1 97 92 VAL A CA 1
ATOM 710 C C . VAL A 1 92 ? 15.047 -17.156 -10.047 1 97 92 VAL A C 1
ATOM 712 O O . VAL A 1 92 ? 15.125 -17.875 -9.055 1 97 92 VAL A O 1
ATOM 715 N N . ASN A 1 93 ? 16.078 -16.797 -10.781 1 97.25 93 ASN A N 1
ATOM 716 C CA . ASN A 1 93 ? 17.406 -17.25 -10.422 1 97.25 93 ASN A CA 1
ATOM 717 C C . ASN A 1 93 ? 17.812 -16.734 -9.039 1 97.25 93 ASN A C 1
ATOM 719 O O . ASN A 1 93 ? 18.422 -17.469 -8.258 1 97.25 93 ASN A O 1
ATOM 723 N N . ARG A 1 94 ? 17.484 -15.586 -8.719 1 96.31 94 ARG A N 1
ATOM 724 C CA . ARG A 1 94 ? 17.797 -15.023 -7.41 1 96.31 94 ARG A CA 1
ATOM 725 C C . ARG A 1 94 ? 17.047 -15.766 -6.309 1 96.31 94 ARG A C 1
ATOM 727 O O . ARG A 1 94 ? 17.625 -16.094 -5.27 1 96.31 94 ARG A O 1
ATOM 734 N N . LEU A 1 95 ? 15.789 -16.031 -6.562 1 96.44 95 LEU A N 1
ATOM 735 C CA . LEU A 1 95 ? 14.977 -16.75 -5.59 1 96.44 95 LEU A CA 1
ATOM 736 C C . LEU A 1 95 ? 15.492 -18.172 -5.395 1 96.44 95 LEU A C 1
ATOM 738 O O . LEU A 1 95 ? 15.477 -18.688 -4.273 1 96.44 95 LEU A O 1
ATOM 742 N N . GLU A 1 96 ? 15.914 -18.766 -6.484 1 97.81 96 GLU A N 1
ATOM 743 C CA . GLU A 1 96 ? 16.469 -20.109 -6.398 1 97.81 96 GLU A CA 1
ATOM 744 C C . GLU A 1 96 ? 17.781 -20.109 -5.613 1 97.81 96 GLU A C 1
ATOM 746 O O . GLU A 1 96 ? 18 -20.984 -4.766 1 97.81 96 GLU A O 1
ATOM 751 N N . LYS A 1 97 ? 18.609 -19.156 -5.898 1 97.38 97 LYS A N 1
ATOM 752 C CA . LYS A 1 97 ? 19.891 -19.031 -5.195 1 97.38 97 LYS A CA 1
ATOM 753 C C . LYS A 1 97 ? 19.672 -18.828 -3.697 1 97.38 97 LYS A C 1
ATOM 755 O O . LYS A 1 97 ? 20.422 -19.359 -2.879 1 97.38 97 LYS A O 1
ATOM 760 N N . LYS A 1 98 ? 18.594 -18.141 -3.367 1 95.5 98 LYS A N 1
ATOM 761 C CA . LYS A 1 98 ? 18.281 -17.875 -1.968 1 95.5 98 LYS A CA 1
ATOM 762 C C . LYS A 1 98 ? 17.562 -19.062 -1.334 1 95.5 98 LYS A C 1
ATOM 764 O O . LYS A 1 98 ? 17.328 -19.094 -0.123 1 95.5 98 LYS A O 1
ATOM 769 N N . GLY A 1 99 ? 17.141 -20.016 -2.158 1 97.12 99 GLY A N 1
ATOM 770 C CA . GLY A 1 99 ? 16.547 -21.234 -1.66 1 97.12 99 GLY A CA 1
ATOM 771 C C . GLY A 1 99 ? 15.031 -21.141 -1.507 1 97.12 99 GLY A C 1
ATOM 772 O O . GLY A 1 99 ? 14.422 -21.969 -0.83 1 97.12 99 GLY A O 1
ATOM 773 N N . TYR A 1 100 ? 14.383 -20.141 -2.08 1 96.94 100 TYR A N 1
ATOM 774 C CA . TYR A 1 100 ? 12.953 -19.922 -1.883 1 96.94 100 TYR A CA 1
ATOM 775 C C . TYR A 1 100 ? 12.133 -20.625 -2.957 1 96.94 100 TYR A C 1
ATOM 777 O O . TYR A 1 100 ? 10.938 -20.859 -2.783 1 96.94 100 TYR A O 1
ATOM 785 N N . ILE A 1 101 ? 12.766 -20.891 -4.148 1 97.88 101 ILE A N 1
ATOM 786 C CA . ILE A 1 101 ? 12.07 -21.578 -5.234 1 97.88 101 ILE A CA 1
ATOM 787 C C . ILE A 1 101 ? 12.961 -22.672 -5.812 1 97.88 101 ILE A C 1
ATOM 789 O O . ILE A 1 101 ? 14.172 -22.672 -5.602 1 97.88 101 ILE A O 1
ATOM 793 N N . GLN A 1 102 ? 12.43 -23.641 -6.48 1 97.44 102 GLN A N 1
ATOM 794 C CA . GLN A 1 102 ? 13.133 -24.641 -7.266 1 97.44 102 GLN A CA 1
ATOM 795 C C . GLN A 1 102 ? 12.523 -24.766 -8.664 1 97.44 102 GLN A C 1
ATOM 797 O O . GLN A 1 102 ? 11.312 -24.641 -8.836 1 97.44 102 GLN A O 1
ATOM 802 N N . LYS A 1 103 ? 13.367 -25.016 -9.586 1 95.56 103 LYS A N 1
ATOM 803 C CA . LYS A 1 103 ? 12.93 -25.234 -10.961 1 95.56 103 LYS A CA 1
ATOM 804 C C . LYS A 1 103 ? 12.531 -26.688 -11.195 1 95.56 103 LYS A C 1
ATOM 806 O O . LYS A 1 103 ? 13.172 -27.609 -10.68 1 95.56 103 LYS A O 1
ATOM 811 N N . ILE A 1 104 ? 11.461 -26.75 -11.906 1 92.88 104 ILE A N 1
ATOM 812 C CA . ILE A 1 104 ? 11.016 -28.094 -12.273 1 92.88 104 ILE A CA 1
ATOM 813 C C . ILE A 1 104 ? 10.672 -28.125 -13.766 1 92.88 104 ILE A C 1
ATOM 815 O O . ILE A 1 104 ? 10.352 -27.094 -14.359 1 92.88 104 ILE A O 1
ATOM 819 N N . LYS A 1 105 ? 10.859 -29.25 -14.375 1 87.06 105 LYS A N 1
ATOM 820 C CA . LYS A 1 105 ? 10.461 -29.391 -15.766 1 87.06 105 LYS A CA 1
ATOM 821 C C . LYS A 1 105 ? 8.953 -29.578 -15.898 1 87.06 105 LYS A C 1
ATOM 823 O O . LYS A 1 105 ? 8.336 -30.281 -15.078 1 87.06 105 LYS A O 1
ATOM 828 N N . SER A 1 106 ? 8.391 -28.797 -16.781 1 81.19 106 SER A N 1
ATOM 829 C CA . SER A 1 106 ? 6.961 -28.953 -17.031 1 81.19 106 SER A CA 1
ATOM 830 C C . SER A 1 106 ? 6.648 -30.359 -17.547 1 81.19 106 SER A C 1
ATOM 832 O O . SER A 1 106 ? 7.402 -30.906 -18.344 1 81.19 106 SER A O 1
ATOM 834 N N . TYR A 1 107 ? 5.613 -30.891 -17.062 1 75.5 107 TYR A N 1
ATOM 835 C CA . TYR A 1 107 ? 5.164 -32.188 -17.531 1 75.5 107 TYR A CA 1
ATOM 836 C C . TYR A 1 107 ? 4.586 -32.094 -18.938 1 75.5 107 TYR A C 1
ATOM 838 O O . TYR A 1 107 ? 4.707 -33.031 -19.734 1 75.5 107 TYR A O 1
ATOM 846 N N . GLU A 1 108 ? 3.988 -30.953 -19.203 1 75.38 108 GLU A N 1
ATOM 847 C CA . GLU A 1 108 ? 3.27 -30.766 -20.469 1 75.38 108 GLU A CA 1
ATOM 848 C C . GLU A 1 108 ? 4.219 -30.375 -21.594 1 75.38 108 GLU A C 1
ATOM 850 O O . GLU A 1 108 ? 4.066 -30.812 -22.734 1 75.38 108 GLU A O 1
ATOM 855 N N . ASP A 1 109 ? 5.086 -29.578 -21.375 1 73.38 109 ASP A N 1
ATOM 856 C CA . ASP A 1 109 ? 6.023 -29.062 -22.375 1 73.38 109 ASP A CA 1
ATOM 857 C C . ASP A 1 109 ? 7.438 -28.984 -21.797 1 73.38 109 ASP A C 1
ATOM 859 O O . ASP A 1 109 ? 7.75 -28.094 -21 1 73.38 109 ASP A O 1
ATOM 863 N N . ALA A 1 110 ? 8.203 -30 -22.172 1 73.06 110 ALA A N 1
ATOM 864 C CA . ALA A 1 110 ? 9.555 -30.172 -21.641 1 73.06 110 ALA A CA 1
ATOM 865 C C . ALA A 1 110 ? 10.398 -28.922 -21.875 1 73.06 110 ALA A C 1
ATOM 867 O O . ALA A 1 110 ? 11.414 -28.719 -21.219 1 73.06 110 ALA A O 1
ATOM 868 N N . ARG A 1 111 ? 9.898 -28.062 -22.75 1 76.19 111 ARG A N 1
ATOM 869 C CA . ARG A 1 111 ? 10.656 -26.859 -23.078 1 76.19 111 ARG A CA 1
ATOM 870 C C . ARG A 1 111 ? 10.305 -25.719 -22.109 1 76.19 111 ARG A C 1
ATOM 872 O O . ARG A 1 111 ? 11.016 -24.719 -22.062 1 76.19 111 ARG A O 1
ATOM 879 N N . VAL A 1 112 ? 9.297 -25.938 -21.297 1 85.19 112 VAL A N 1
ATOM 880 C CA . VAL A 1 112 ? 8.883 -24.875 -20.406 1 85.19 112 VAL A CA 1
ATOM 881 C C . VAL A 1 112 ? 9.43 -25.125 -19 1 85.19 112 VAL A C 1
ATOM 883 O O . VAL A 1 112 ? 9.25 -26.219 -18.453 1 85.19 112 VAL A O 1
ATOM 886 N N . CYS A 1 113 ? 10.281 -24.219 -18.578 1 90.81 113 CYS A N 1
ATOM 887 C CA . CYS A 1 113 ? 10.781 -24.281 -17.203 1 90.81 113 CYS A CA 1
ATOM 888 C C . CYS A 1 113 ? 9.758 -23.719 -16.219 1 90.81 113 CYS A C 1
ATOM 890 O O . CYS A 1 113 ? 9.297 -22.594 -16.375 1 90.81 113 CYS A O 1
ATOM 892 N N . CYS A 1 114 ? 9.312 -24.594 -15.336 1 95.31 114 CYS A N 1
ATOM 893 C CA . CYS A 1 114 ? 8.391 -24.156 -14.297 1 95.31 114 CYS A CA 1
ATOM 894 C C . CYS A 1 114 ? 9.094 -24.031 -12.953 1 95.31 114 CYS A C 1
ATOM 896 O O . CYS A 1 114 ? 10.227 -24.484 -12.797 1 95.31 114 CYS A O 1
ATOM 898 N N . VAL A 1 115 ? 8.398 -23.312 -12.039 1 97.38 115 VAL A N 1
ATOM 899 C CA . VAL A 1 115 ? 8.992 -23.125 -10.719 1 97.38 115 VAL A CA 1
ATOM 900 C C . VAL A 1 115 ? 7.953 -23.422 -9.641 1 97.38 115 VAL A C 1
ATOM 902 O O . VAL A 1 115 ? 6.754 -23.234 -9.852 1 97.38 115 VAL A O 1
ATOM 905 N N . VAL A 1 116 ? 8.469 -23.938 -8.531 1 96.44 116 VAL A N 1
ATOM 906 C CA . VAL A 1 116 ? 7.637 -24.188 -7.355 1 96.44 116 VAL A CA 1
ATOM 907 C C . VAL A 1 116 ? 8.344 -23.672 -6.102 1 96.44 116 VAL A C 1
ATOM 909 O O . VAL A 1 116 ? 9.57 -23.766 -5.996 1 96.44 116 VAL A O 1
ATOM 912 N N . PRO A 1 117 ? 7.551 -23.109 -5.168 1 97.56 117 PRO A N 1
ATOM 913 C CA . PRO A 1 117 ? 8.195 -22.703 -3.916 1 97.56 117 PRO A CA 1
ATOM 914 C C . PRO A 1 117 ? 8.781 -23.891 -3.145 1 97.56 117 PRO A C 1
ATOM 916 O O . PRO A 1 117 ? 8.195 -24.984 -3.141 1 97.56 117 PRO A O 1
ATOM 919 N N . THR A 1 118 ? 9.945 -23.688 -2.531 1 97.62 118 THR A N 1
ATOM 920 C CA . THR A 1 118 ? 10.469 -24.641 -1.555 1 97.62 118 THR A CA 1
ATOM 921 C C . THR A 1 118 ? 9.734 -24.5 -0.222 1 97.62 118 THR A C 1
ATOM 923 O O . THR A 1 118 ? 8.867 -23.641 -0.07 1 97.62 118 THR A O 1
ATOM 926 N N . ASP A 1 119 ? 10.117 -25.391 0.72 1 96.94 119 ASP A N 1
ATOM 927 C CA . ASP A 1 119 ? 9.562 -25.25 2.064 1 96.94 119 ASP A CA 1
ATOM 928 C C . ASP A 1 119 ? 9.961 -23.906 2.689 1 96.94 119 ASP A C 1
ATOM 930 O O . ASP A 1 119 ? 9.164 -23.281 3.383 1 96.94 119 ASP A O 1
ATOM 934 N N . LYS A 1 120 ? 11.188 -23.531 2.402 1 95.88 120 LYS A N 1
ATOM 935 C CA . LYS A 1 120 ? 11.656 -22.219 2.859 1 95.88 120 LYS A CA 1
ATOM 936 C C . LYS A 1 120 ? 10.844 -21.094 2.236 1 95.88 120 LYS A C 1
ATOM 938 O O . LYS A 1 120 ? 10.477 -20.141 2.92 1 95.88 120 LYS A O 1
ATOM 943 N N . GLY A 1 121 ? 10.516 -21.25 0.987 1 95.5 121 GLY A N 1
ATOM 944 C CA . GLY A 1 121 ? 9.703 -20.266 0.279 1 95.5 121 GLY A CA 1
ATOM 945 C C . GLY A 1 121 ? 8.281 -20.172 0.814 1 95.5 121 GLY A C 1
ATOM 946 O O . GLY A 1 121 ? 7.762 -19.062 1.006 1 95.5 121 GLY A O 1
ATOM 947 N N . LYS A 1 122 ? 7.734 -21.328 1.09 1 94.06 122 LYS A N 1
ATOM 948 C CA . LYS A 1 122 ? 6.383 -21.359 1.645 1 94.06 122 LYS A CA 1
ATOM 949 C C . LYS A 1 122 ? 6.344 -20.734 3.035 1 94.06 122 LYS A C 1
ATOM 951 O O . LYS A 1 122 ? 5.398 -20.016 3.373 1 94.06 122 LYS A O 1
ATOM 956 N N . SER A 1 123 ? 7.355 -20.984 3.74 1 92.25 123 SER A N 1
ATOM 957 C CA . SER A 1 123 ? 7.422 -20.5 5.113 1 92.25 123 SER A CA 1
ATOM 958 C C . SER A 1 123 ? 7.48 -18.969 5.152 1 92.25 123 SER A C 1
ATOM 960 O O . SER A 1 123 ? 6.789 -18.344 5.957 1 92.25 123 SER A O 1
ATOM 962 N N . ILE A 1 124 ? 8.258 -18.375 4.285 1 90.38 124 ILE A N 1
ATOM 963 C CA . ILE A 1 124 ? 8.391 -16.922 4.316 1 90.38 124 ILE A CA 1
ATOM 964 C C . ILE A 1 124 ? 7.082 -16.281 3.85 1 90.38 124 ILE A C 1
ATOM 966 O O . ILE A 1 124 ? 6.695 -15.227 4.344 1 90.38 124 ILE A O 1
ATOM 970 N N . LEU A 1 125 ? 6.453 -16.875 2.9 1 88.75 125 LEU A N 1
ATOM 971 C CA . LEU A 1 125 ? 5.156 -16.375 2.465 1 88.75 125 LEU A CA 1
ATOM 972 C C . LEU A 1 125 ? 4.148 -16.406 3.607 1 88.75 125 LEU A C 1
ATOM 974 O O . LEU A 1 125 ? 3.389 -15.453 3.797 1 88.75 125 LEU A O 1
ATOM 978 N N . GLU A 1 126 ? 4.191 -17.453 4.344 1 87.06 126 GLU A N 1
ATOM 979 C CA . GLU A 1 126 ? 3.285 -17.594 5.48 1 87.06 126 GLU A CA 1
ATOM 980 C C . GLU A 1 126 ? 3.602 -16.562 6.566 1 87.06 126 GLU A C 1
ATOM 982 O O . GLU A 1 126 ? 2.693 -15.992 7.168 1 87.06 126 GLU A O 1
ATOM 987 N N . ASN A 1 127 ? 4.859 -16.406 6.797 1 86.5 127 ASN A N 1
ATOM 988 C CA . ASN A 1 127 ? 5.277 -15.438 7.812 1 86.5 127 ASN A CA 1
ATOM 989 C C . ASN A 1 127 ? 4.824 -14.023 7.465 1 86.5 127 ASN A C 1
ATOM 991 O O . ASN A 1 127 ? 4.324 -13.297 8.328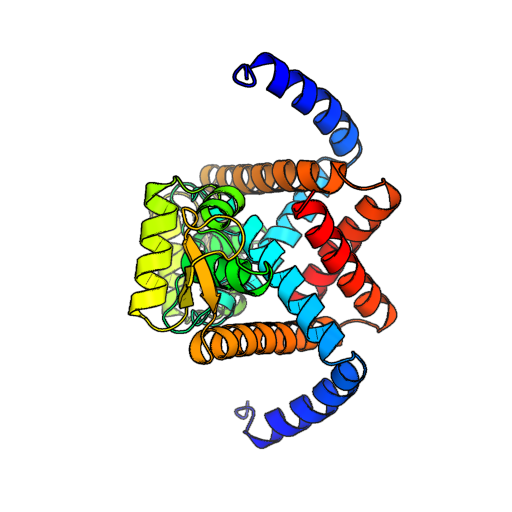 1 86.5 127 ASN A O 1
ATOM 995 N N . VAL A 1 128 ? 4.984 -13.68 6.234 1 85.38 128 VAL A N 1
ATOM 996 C CA . VAL A 1 128 ? 4.59 -12.344 5.789 1 85.38 128 VAL A CA 1
ATOM 997 C C . VAL A 1 128 ? 3.072 -12.195 5.891 1 85.38 128 VAL A C 1
ATOM 999 O O . VAL A 1 128 ? 2.572 -11.188 6.395 1 85.38 128 VAL A O 1
ATOM 1002 N N . ALA A 1 129 ? 2.365 -13.211 5.418 1 86.44 129 ALA A N 1
ATOM 1003 C CA . ALA A 1 129 ? 0.907 -13.18 5.469 1 86.44 129 ALA A CA 1
ATOM 1004 C C . ALA A 1 129 ? 0.41 -13.047 6.906 1 86.44 129 ALA A C 1
ATOM 1006 O O . ALA A 1 129 ? -0.531 -12.297 7.176 1 86.44 129 ALA A O 1
ATOM 1007 N N . GLN A 1 130 ? 1.079 -13.75 7.766 1 85.94 130 GLN A N 1
ATOM 1008 C CA . GLN A 1 130 ? 0.698 -13.688 9.172 1 85.94 130 GLN A CA 1
ATOM 1009 C C . GLN A 1 130 ? 0.947 -12.297 9.75 1 85.94 130 GLN A C 1
ATOM 1011 O O . GLN A 1 130 ? 0.144 -11.789 10.539 1 85.94 130 GLN A O 1
ATOM 1016 N N . GLY A 1 131 ? 2.068 -11.734 9.43 1 84.25 131 GLY A N 1
ATOM 1017 C CA . GLY A 1 131 ? 2.34 -10.375 9.859 1 84.25 131 GLY A CA 1
ATOM 1018 C C . GLY A 1 131 ? 1.276 -9.383 9.422 1 84.25 131 GLY A C 1
ATOM 1019 O O . GLY A 1 131 ? 0.83 -8.555 10.211 1 84.25 131 GLY A O 1
ATOM 1020 N N . TYR A 1 132 ? 0.883 -9.477 8.188 1 87 132 TYR A N 1
ATOM 1021 C CA . TYR A 1 132 ? -0.173 -8.617 7.66 1 87 132 TYR A CA 1
ATOM 1022 C C . TYR A 1 132 ? -1.5 -8.898 8.359 1 87 132 TYR A C 1
ATOM 1024 O O . TYR A 1 132 ? -2.256 -7.973 8.664 1 87 132 TYR A O 1
ATOM 1032 N N . ALA A 1 133 ? -1.737 -10.18 8.562 1 87.81 133 ALA A N 1
ATOM 1033 C CA . ALA A 1 133 ? -2.975 -10.562 9.234 1 87.81 133 ALA A CA 1
ATOM 1034 C C . ALA A 1 133 ? -3.053 -9.945 10.633 1 87.81 133 ALA A C 1
ATOM 1036 O O . ALA A 1 133 ? -4.094 -9.414 11.023 1 87.81 133 ALA A O 1
ATOM 1037 N N . ASP A 1 134 ? -1.975 -9.984 11.328 1 86.94 134 ASP A N 1
ATOM 1038 C CA . ASP A 1 134 ? -1.925 -9.438 12.68 1 86.94 134 ASP A CA 1
ATOM 1039 C C . ASP A 1 134 ? -2.168 -7.934 12.672 1 86.94 134 ASP A C 1
ATOM 1041 O O . ASP A 1 134 ? -2.949 -7.422 13.477 1 86.94 134 ASP A O 1
ATOM 1045 N N . ARG A 1 135 ? -1.525 -7.277 11.758 1 86.44 135 ARG A N 1
ATOM 1046 C CA . ARG A 1 135 ? -1.658 -5.828 11.672 1 86.44 135 ARG A CA 1
ATOM 1047 C C . ARG A 1 135 ? -3.068 -5.43 11.25 1 86.44 135 ARG A C 1
ATOM 1049 O O . ARG A 1 135 ? -3.646 -4.492 11.805 1 86.44 135 ARG A O 1
ATOM 1056 N N . LEU A 1 136 ? -3.551 -6.117 10.266 1 90.38 136 LEU A N 1
ATOM 1057 C CA . LEU A 1 136 ? -4.906 -5.855 9.797 1 90.38 136 LEU A CA 1
ATOM 1058 C C . LEU A 1 136 ? -5.922 -6.078 10.914 1 90.38 136 LEU A C 1
ATOM 1060 O O . LEU A 1 136 ? -6.836 -5.273 11.094 1 90.38 136 LEU A O 1
ATOM 1064 N N . SER A 1 137 ? -5.703 -7.137 11.602 1 89.12 137 SER A N 1
ATOM 1065 C CA . SER A 1 137 ? -6.586 -7.438 12.719 1 89.12 137 SER A CA 1
ATOM 1066 C C . SER A 1 137 ? -6.582 -6.316 13.75 1 89.12 137 SER A C 1
ATOM 1068 O O . SER A 1 137 ? -7.629 -5.941 14.273 1 89.12 137 SER A O 1
ATOM 1070 N N . ALA A 1 138 ? -5.438 -5.812 14.016 1 88.88 138 ALA A N 1
ATOM 1071 C CA . ALA A 1 138 ? -5.305 -4.711 14.969 1 88.88 138 ALA A CA 1
ATOM 1072 C C . ALA A 1 138 ? -6.082 -3.484 14.5 1 88.88 138 ALA A C 1
ATOM 1074 O O . ALA A 1 138 ? -6.734 -2.812 15.305 1 88.88 138 ALA A O 1
ATOM 1075 N N . VAL A 1 139 ? -6.051 -3.205 13.258 1 90.12 139 VAL A N 1
ATOM 1076 C CA . VAL A 1 139 ? -6.746 -2.049 12.703 1 90.12 139 VAL A CA 1
ATOM 1077 C C . VAL A 1 139 ? -8.25 -2.293 12.719 1 90.12 139 VAL A C 1
ATOM 1079 O O . VAL A 1 139 ? -9.023 -1.422 13.141 1 90.12 139 VAL A O 1
ATOM 1082 N N . LEU A 1 140 ? -8.688 -3.438 12.297 1 91.38 140 LEU A N 1
ATOM 1083 C CA . LEU A 1 140 ? -10.109 -3.744 12.156 1 91.38 140 LEU A CA 1
ATOM 1084 C C . LEU A 1 140 ? -10.766 -3.873 13.531 1 91.38 140 LEU A C 1
ATOM 1086 O O . LEU A 1 140 ? -11.984 -3.715 13.656 1 91.38 140 LEU A O 1
ATOM 1090 N N . SER A 1 141 ? -9.961 -4.168 14.508 1 90.88 141 SER A N 1
ATOM 1091 C CA . SER A 1 141 ? -10.484 -4.277 15.867 1 90.88 141 SER A CA 1
ATOM 1092 C C . SER A 1 141 ? -10.914 -2.914 16.406 1 90.88 141 SER A C 1
ATOM 1094 O O . SER A 1 141 ? -11.633 -2.832 17.406 1 90.88 141 SER A O 1
ATOM 1096 N N . LYS A 1 142 ? -10.508 -1.843 15.742 1 91.94 142 LYS A N 1
ATOM 1097 C CA . LYS A 1 142 ? -10.797 -0.483 16.188 1 91.94 142 LYS A CA 1
ATOM 1098 C C . LYS A 1 142 ? -12.125 0.013 15.625 1 91.94 142 LYS A C 1
ATOM 1100 O O . LYS A 1 142 ? -12.531 1.143 15.891 1 91.94 142 LYS A O 1
ATOM 1105 N N . VAL A 1 143 ? -12.75 -0.835 14.836 1 91.62 143 VAL A N 1
ATOM 1106 C CA . VAL A 1 143 ? -14.016 -0.44 14.234 1 91.62 143 VAL A CA 1
ATOM 1107 C C . VAL A 1 143 ? -15.094 -1.469 14.57 1 91.62 143 VAL A C 1
ATOM 1109 O O . VAL A 1 143 ? -14.781 -2.617 14.898 1 91.62 143 VAL A O 1
ATOM 1112 N N . PRO A 1 144 ? -16.375 -1.065 14.516 1 91.75 144 PRO A N 1
ATOM 1113 C CA . PRO A 1 144 ? -17.469 -2.016 14.758 1 91.75 144 PRO A CA 1
ATOM 1114 C C . PRO A 1 144 ? -17.438 -3.203 13.805 1 91.75 144 PRO A C 1
ATOM 1116 O O . PRO A 1 144 ? -16.984 -3.074 12.664 1 91.75 144 PRO A O 1
ATOM 1119 N N . ALA A 1 145 ? -17.984 -4.359 14.227 1 89.31 145 ALA A N 1
ATOM 1120 C CA . ALA A 1 145 ? -17.938 -5.629 13.508 1 89.31 145 ALA A CA 1
ATOM 1121 C C . ALA A 1 145 ? -18.484 -5.477 12.094 1 89.31 145 ALA A C 1
ATOM 1123 O O . ALA A 1 145 ? -17.906 -5.992 11.133 1 89.31 145 ALA A O 1
ATOM 1124 N N . LYS A 1 146 ? -19.562 -4.762 11.961 1 89.94 146 LYS A N 1
ATOM 1125 C CA . LYS A 1 146 ? -20.172 -4.582 10.648 1 89.94 146 LYS A CA 1
ATOM 1126 C C . LYS A 1 146 ? -19.219 -3.838 9.711 1 89.94 146 LYS A C 1
ATOM 1128 O O . LYS A 1 146 ? -19.094 -4.199 8.539 1 89.94 146 LYS A O 1
ATOM 1133 N N . GLN A 1 147 ? -18.531 -2.85 10.227 1 91.5 147 GLN A N 1
ATOM 1134 C CA . GLN A 1 147 ? -17.562 -2.084 9.438 1 91.5 147 GLN A CA 1
ATOM 1135 C C . GLN A 1 147 ? -16.344 -2.93 9.094 1 91.5 147 GLN A C 1
ATOM 1137 O O . GLN A 1 147 ? -15.828 -2.857 7.973 1 91.5 147 GLN A O 1
ATOM 1142 N N . SER A 1 148 ? -15.992 -3.727 10.055 1 93 148 SER A N 1
ATOM 1143 C CA . SER A 1 148 ? -14.844 -4.598 9.812 1 93 148 SER A CA 1
ATOM 1144 C C . SER A 1 148 ? -15.125 -5.578 8.68 1 93 148 SER A C 1
ATOM 1146 O O . SER A 1 148 ? -14.266 -5.797 7.816 1 93 148 SER A O 1
ATOM 1148 N N . ASP A 1 149 ? -16.312 -6.117 8.672 1 91.81 149 ASP A N 1
ATOM 1149 C CA . ASP A 1 149 ? -16.688 -7.043 7.613 1 91.81 149 ASP A CA 1
ATOM 1150 C C . ASP A 1 1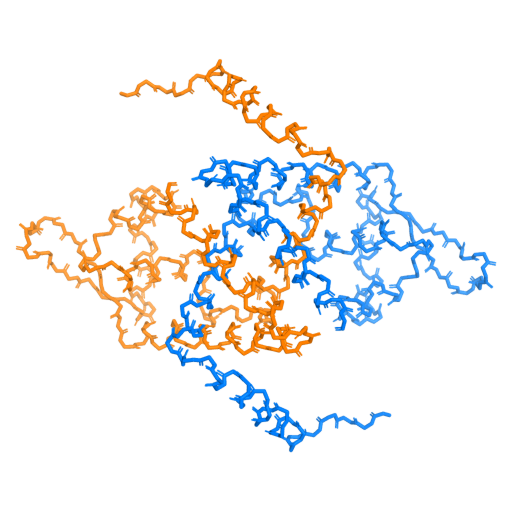49 ? -16.734 -6.34 6.258 1 91.81 149 ASP A C 1
ATOM 1152 O O . ASP A 1 149 ? -16.312 -6.902 5.246 1 91.81 149 ASP A O 1
ATOM 1156 N N . ASN A 1 150 ? -17.219 -5.152 6.293 1 92.81 150 ASN A N 1
ATOM 1157 C CA . ASN A 1 150 ? -17.297 -4.375 5.059 1 92.81 150 ASN A CA 1
ATOM 1158 C C . ASN A 1 150 ? -15.914 -4.094 4.488 1 92.81 150 ASN A C 1
ATOM 1160 O O . ASN A 1 150 ? -15.703 -4.215 3.279 1 92.81 150 ASN A O 1
ATOM 1164 N N . ILE A 1 151 ? -14.992 -3.748 5.367 1 95.62 151 ILE A N 1
ATOM 1165 C CA . ILE A 1 151 ? -13.625 -3.457 4.945 1 95.62 151 ILE A CA 1
ATOM 1166 C C . ILE A 1 151 ? -12.984 -4.715 4.359 1 95.62 151 ILE A C 1
ATOM 1168 O O . ILE A 1 151 ? -12.398 -4.668 3.277 1 95.62 151 ILE A O 1
ATOM 1172 N N . ALA A 1 152 ? -13.195 -5.812 5.051 1 93.81 152 ALA A N 1
ATOM 1173 C CA . ALA A 1 152 ? -12.617 -7.074 4.594 1 93.81 152 ALA A CA 1
ATOM 1174 C C . ALA A 1 152 ? -13.141 -7.449 3.215 1 93.81 152 ALA A C 1
ATOM 1176 O O . ALA A 1 152 ? -12.367 -7.773 2.311 1 93.81 152 ALA A O 1
ATOM 1177 N N . ASN A 1 153 ? -14.414 -7.367 3.064 1 93.62 153 ASN A N 1
ATOM 1178 C CA . ASN A 1 153 ? -15.031 -7.727 1.793 1 93.62 153 ASN A CA 1
ATOM 1179 C C . ASN A 1 153 ? -14.586 -6.793 0.67 1 93.62 153 ASN A C 1
ATOM 1181 O O . ASN A 1 153 ? -14.344 -7.238 -0.453 1 93.62 153 ASN A O 1
ATOM 1185 N N . ALA A 1 154 ? -14.5 -5.566 0.968 1 94.88 154 ALA A N 1
ATOM 1186 C CA . ALA A 1 154 ? -14.109 -4.574 -0.027 1 94.88 154 ALA A CA 1
ATOM 1187 C C . ALA A 1 154 ? -12.672 -4.809 -0.494 1 94.88 154 ALA A C 1
ATOM 1189 O O . ALA A 1 154 ? -12.367 -4.664 -1.681 1 94.88 154 ALA A O 1
ATOM 1190 N N . LEU A 1 155 ? -11.781 -5.133 0.458 1 95.38 155 LEU A N 1
ATOM 1191 C CA . LEU A 1 155 ? -10.391 -5.422 0.109 1 95.38 155 LEU A CA 1
ATOM 1192 C C . LEU A 1 155 ? -10.305 -6.621 -0.826 1 95.38 155 LEU A C 1
ATOM 1194 O O . LEU A 1 155 ? -9.539 -6.605 -1.794 1 95.38 155 LEU A O 1
ATOM 1198 N N . LEU A 1 156 ? -11.133 -7.633 -0.561 1 93.69 156 LEU A N 1
ATOM 1199 C CA . LEU A 1 156 ? -11.156 -8.812 -1.418 1 93.69 156 LEU A CA 1
ATOM 1200 C C . LEU A 1 156 ? -11.672 -8.461 -2.809 1 93.69 156 LEU A C 1
ATOM 1202 O O . LEU A 1 156 ? -11.117 -8.914 -3.812 1 93.69 156 LEU A O 1
ATOM 1206 N N . GLU A 1 157 ? -12.68 -7.621 -2.816 1 94.06 157 GLU A N 1
ATOM 1207 C CA . GLU A 1 157 ? -13.25 -7.195 -4.094 1 94.06 157 GLU A CA 1
ATOM 1208 C C . GLU A 1 157 ? -12.25 -6.371 -4.895 1 94.06 157 GLU A C 1
ATOM 1210 O O . GLU A 1 157 ? -12.133 -6.531 -6.113 1 94.06 157 GLU A O 1
ATOM 1215 N N . MET A 1 158 ? -11.57 -5.516 -4.25 1 94.81 158 MET A N 1
ATOM 1216 C CA . MET A 1 158 ? -10.586 -4.668 -4.922 1 94.81 158 MET A CA 1
ATOM 1217 C C . MET A 1 158 ? -9.438 -5.496 -5.484 1 94.81 158 MET A C 1
ATOM 1219 O O . MET A 1 158 ? -9.008 -5.277 -6.617 1 94.81 158 MET A O 1
ATOM 1223 N N . ALA A 1 159 ? -8.961 -6.422 -4.688 1 92.56 159 ALA A N 1
ATOM 1224 C CA . ALA A 1 159 ? -7.883 -7.297 -5.152 1 92.56 159 ALA A CA 1
ATOM 1225 C C . ALA A 1 159 ? -8.32 -8.102 -6.375 1 92.56 159 ALA A 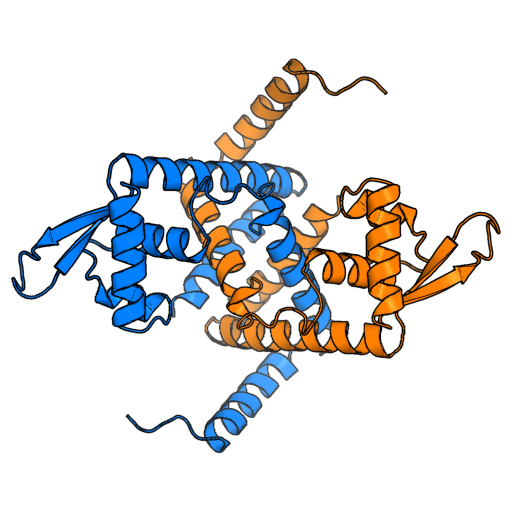C 1
ATOM 1227 O O . ALA A 1 159 ? -7.543 -8.281 -7.312 1 92.56 159 ALA A O 1
ATOM 1228 N N . ALA A 1 160 ? -9.547 -8.578 -6.324 1 91.19 160 ALA A N 1
ATOM 1229 C CA . ALA A 1 160 ? -10.078 -9.32 -7.469 1 91.19 160 ALA A CA 1
ATOM 1230 C C . ALA A 1 160 ? -10.141 -8.438 -8.711 1 91.19 160 ALA A C 1
ATOM 1232 O O . ALA A 1 160 ? -9.852 -8.891 -9.82 1 91.19 160 ALA A O 1
ATOM 1233 N N . ALA A 1 161 ? -10.508 -7.164 -8.523 1 91.62 161 ALA A N 1
ATOM 1234 C CA . ALA A 1 161 ? -10.602 -6.219 -9.633 1 91.62 161 ALA A CA 1
ATOM 1235 C C . ALA A 1 161 ? -9.227 -5.965 -10.25 1 91.62 161 ALA A C 1
ATOM 1237 O O . ALA A 1 161 ? -9.117 -5.723 -11.453 1 91.62 161 ALA A O 1
ATOM 1238 N N . LEU A 1 162 ? -8.156 -6.004 -9.391 1 87.38 162 LEU A N 1
ATOM 1239 C CA . LEU A 1 162 ? -6.793 -5.777 -9.852 1 87.38 162 LEU A CA 1
ATOM 1240 C C . LEU A 1 162 ? -6.34 -6.902 -10.781 1 87.38 162 LEU A C 1
ATOM 1242 O O . LEU A 1 162 ? -5.449 -6.707 -11.609 1 87.38 162 LEU A O 1
ATOM 1246 N N . ARG A 1 163 ? -6.973 -8.094 -10.672 1 80.75 163 ARG A N 1
ATOM 1247 C CA . ARG A 1 163 ? -6.566 -9.258 -11.445 1 80.75 163 ARG A CA 1
ATOM 1248 C C . ARG A 1 163 ? -7.285 -9.312 -12.789 1 80.75 163 ARG A C 1
ATOM 1250 O O . ARG A 1 163 ? -6.938 -10.117 -13.656 1 80.75 163 ARG A O 1
ATOM 1257 N N . ARG A 1 164 ? -8.406 -8.508 -12.898 1 77.62 164 ARG A N 1
ATOM 1258 C CA . ARG A 1 164 ? -9.18 -8.484 -14.141 1 77.62 164 ARG A CA 1
ATOM 1259 C C . ARG A 1 164 ? -8.5 -7.605 -15.18 1 77.62 164 ARG A C 1
ATOM 1261 O O . ARG A 1 164 ? -7.855 -6.609 -14.844 1 77.62 164 ARG A O 1
ATOM 1268 N N . MET B 1 1 ? 5.379 6.77 32.562 1 27.81 1 MET B N 1
ATOM 1269 C CA . MET B 1 1 ? 4.43 5.957 31.812 1 27.81 1 MET B CA 1
ATOM 1270 C C . MET B 1 1 ? 5.016 4.582 31.516 1 27.81 1 MET B C 1
ATOM 1272 O O . MET B 1 1 ? 6.09 4.477 30.922 1 27.81 1 MET B O 1
ATOM 1276 N N . LYS B 1 2 ? 4.582 3.586 32.25 1 31.92 2 LYS B N 1
ATOM 1277 C CA . LYS B 1 2 ? 5.266 2.299 32.344 1 31.92 2 LYS B CA 1
ATOM 1278 C C . LYS B 1 2 ? 5.312 1.605 30.984 1 31.92 2 LYS B C 1
ATOM 1280 O O . LYS B 1 2 ? 4.328 1.614 30.234 1 31.92 2 LYS B O 1
ATOM 1285 N N . PRO B 1 3 ? 6.414 1.052 30.562 1 32.66 3 PRO B N 1
ATOM 1286 C CA . PRO B 1 3 ? 6.609 0.383 29.266 1 32.66 3 PRO B CA 1
ATOM 1287 C C . PRO B 1 3 ? 5.691 -0.821 29.078 1 32.66 3 PRO B C 1
ATOM 1289 O O . PRO B 1 3 ? 5.398 -1.535 30.047 1 32.66 3 PRO B O 1
ATOM 1292 N N . LEU B 1 4 ? 4.75 -0.798 28.156 1 34.97 4 LEU B N 1
ATOM 1293 C CA . LEU B 1 4 ? 3.879 -1.948 27.953 1 34.97 4 LEU B CA 1
ATOM 1294 C C . LEU B 1 4 ? 4.676 -3.248 27.969 1 34.97 4 LEU B C 1
ATOM 1296 O O . LEU B 1 4 ? 5.66 -3.391 27.25 1 34.97 4 LEU B O 1
ATOM 1300 N N . THR B 1 5 ? 4.605 -4.051 29.016 1 31.5 5 THR B N 1
ATOM 1301 C CA . THR B 1 5 ? 5.32 -5.289 29.297 1 31.5 5 THR B CA 1
ATOM 1302 C C . THR B 1 5 ? 4.855 -6.402 28.359 1 31.5 5 THR B C 1
ATOM 1304 O O . THR B 1 5 ? 3.789 -6.309 27.75 1 31.5 5 THR B O 1
ATOM 1307 N N . ALA B 1 6 ? 5.617 -7.566 28.359 1 35.84 6 ALA B N 1
ATOM 1308 C CA . ALA B 1 6 ? 5.387 -8.805 27.625 1 35.84 6 ALA B CA 1
ATOM 1309 C C . ALA B 1 6 ? 4 -9.367 27.922 1 35.84 6 ALA B C 1
ATOM 1311 O O . ALA B 1 6 ? 3.373 -9.984 27.047 1 35.84 6 ALA B O 1
ATOM 1312 N N . ARG B 1 7 ? 3.523 -9.273 29.031 1 36.16 7 ARG B N 1
ATOM 1313 C CA . ARG B 1 7 ? 2.244 -9.805 29.5 1 36.16 7 ARG B CA 1
ATOM 1314 C C . ARG B 1 7 ? 1.08 -9.039 28.875 1 36.16 7 ARG B C 1
ATOM 1316 O O . ARG B 1 7 ? 0.058 -9.633 28.516 1 36.16 7 ARG B O 1
ATOM 1323 N N . SER B 1 8 ? 1.175 -7.75 28.781 1 38.03 8 SER B N 1
ATOM 1324 C CA . SER B 1 8 ? 0.116 -6.934 28.203 1 38.03 8 SER B CA 1
ATOM 1325 C C . SER B 1 8 ? 0.008 -7.168 26.688 1 38.03 8 SER B C 1
ATOM 1327 O O . SER B 1 8 ? -1.075 -7.051 26.125 1 38.03 8 SER B O 1
ATOM 1329 N N . TYR B 1 9 ? 1.073 -7.512 26.062 1 31.34 9 TYR B N 1
ATOM 1330 C CA . TYR B 1 9 ? 1.021 -7.93 24.672 1 31.34 9 TYR B CA 1
ATOM 1331 C C . TYR B 1 9 ? 0.285 -9.258 24.531 1 31.34 9 TYR B C 1
ATOM 1333 O O . TYR B 1 9 ? -0.434 -9.469 23.547 1 31.34 9 TYR B O 1
ATOM 1341 N N . LYS B 1 10 ? 0.416 -10.172 25.469 1 37.88 10 LYS B N 1
ATOM 1342 C CA . LYS B 1 10 ? -0.208 -11.492 25.453 1 37.88 10 LYS B CA 1
ATOM 1343 C C . LYS B 1 10 ? -1.721 -11.383 25.625 1 37.88 10 LYS B C 1
ATOM 1345 O O . LYS B 1 10 ? -2.477 -12.094 24.953 1 37.88 10 LYS B O 1
ATOM 1350 N N . ILE B 1 11 ? -2.166 -10.578 26.516 1 37.5 11 ILE B N 1
ATOM 1351 C CA . ILE B 1 11 ? -3.594 -10.422 26.781 1 37.5 11 ILE B CA 1
ATOM 1352 C C . ILE B 1 11 ? -4.262 -9.711 25.609 1 37.5 11 ILE B C 1
ATOM 1354 O O . ILE B 1 11 ? -5.348 -10.102 25.172 1 37.5 11 ILE B O 1
ATOM 1358 N N . ILE B 1 12 ? -3.668 -8.648 25.094 1 37.41 12 ILE B N 1
ATOM 1359 C CA . ILE B 1 12 ? -4.223 -7.977 23.922 1 37.41 12 ILE B CA 1
ATOM 1360 C C . ILE B 1 12 ? -4.125 -8.898 22.719 1 37.41 12 ILE B C 1
ATOM 1362 O O . ILE B 1 12 ? -5.059 -8.977 21.906 1 37.41 12 ILE B O 1
ATOM 1366 N N . SER B 1 13 ? -3.088 -9.773 22.609 1 40.22 13 SER B N 1
ATOM 1367 C CA . SER B 1 13 ? -2.996 -10.875 21.656 1 40.22 13 SER B CA 1
ATOM 1368 C C . SER B 1 13 ? -4.141 -11.867 21.844 1 40.22 13 SER B C 1
ATOM 1370 O O . SER B 1 13 ? -4.742 -12.32 20.875 1 40.22 13 SER B O 1
ATOM 1372 N N . GLU B 1 14 ? -4.473 -12.156 23.047 1 40.31 14 GLU B N 1
ATOM 1373 C CA . GLU B 1 14 ? -5.508 -13.141 23.328 1 40.31 14 GLU B CA 1
ATOM 1374 C C . GLU B 1 14 ? -6.887 -12.625 22.938 1 40.31 14 GLU B C 1
ATOM 1376 O O . GLU B 1 14 ? -7.699 -13.367 22.375 1 40.31 14 GLU B O 1
ATOM 1381 N N . ASN B 1 15 ? -7.293 -11.461 23.406 1 40.88 15 ASN B N 1
ATOM 1382 C CA . ASN B 1 15 ? -8.602 -10.914 23.047 1 40.88 15 ASN B CA 1
ATOM 1383 C C . ASN B 1 15 ? -8.68 -10.602 21.547 1 40.88 15 ASN B C 1
ATOM 1385 O O . ASN B 1 15 ? -9.727 -10.789 20.938 1 40.88 15 ASN B O 1
ATOM 1389 N N . LEU B 1 16 ? -7.672 -9.992 20.906 1 38.62 16 LEU B N 1
ATOM 1390 C CA . LEU B 1 16 ? -7.508 -9.789 19.469 1 38.62 16 LEU B CA 1
ATOM 1391 C C . LEU B 1 16 ? -7.496 -11.125 18.734 1 38.62 16 LEU B C 1
ATOM 1393 O O . LEU B 1 16 ? -8.117 -11.266 17.688 1 38.62 16 LEU B O 1
ATOM 1397 N N . MET B 1 17 ? -6.676 -12.094 19.234 1 40.59 17 MET B N 1
ATOM 1398 C CA . MET B 1 17 ? -6.766 -13.453 18.703 1 40.59 17 MET B CA 1
ATOM 1399 C C . MET B 1 17 ? -8.195 -13.969 18.781 1 40.59 17 MET B C 1
ATOM 1401 O O . MET B 1 17 ? -8.586 -14.836 18 1 40.59 17 MET B O 1
ATOM 1405 N N . LYS B 1 18 ? -8.875 -13.656 19.812 1 44.44 18 LYS B N 1
ATOM 1406 C CA . LYS B 1 18 ? -10.25 -14.133 19.938 1 44.44 18 LYS B CA 1
ATOM 1407 C C . LYS B 1 18 ? -11.133 -13.547 18.844 1 44.44 18 LYS B C 1
ATOM 1409 O O . LYS B 1 18 ? -11.961 -14.25 18.25 1 44.44 18 LYS B O 1
ATOM 1414 N N . LYS B 1 19 ? -11.117 -12.234 18.641 1 43.16 19 LYS B N 1
ATOM 1415 C CA . LYS B 1 19 ? -11.961 -11.656 17.594 1 43.16 19 LYS B CA 1
ATOM 1416 C C . LYS B 1 19 ? -11.445 -12.039 16.203 1 43.16 19 LYS B C 1
ATOM 1418 O O . LYS B 1 19 ? -12.234 -12.273 15.289 1 43.16 19 LYS B O 1
ATOM 1423 N N . LEU B 1 20 ? -10.164 -12.023 15.867 1 45.97 20 LEU B N 1
ATOM 1424 C CA . LEU B 1 20 ? -9.578 -12.602 14.664 1 45.97 20 LEU B CA 1
ATOM 1425 C C . LEU B 1 20 ? -9.773 -14.109 14.633 1 45.97 20 LEU B C 1
ATOM 1427 O O . LEU B 1 20 ? -9.781 -14.719 13.562 1 45.97 20 LEU B O 1
ATOM 1431 N N . GLU B 1 21 ? -9.68 -14.672 15.727 1 48.56 21 GLU B N 1
ATOM 1432 C CA . GLU B 1 21 ? -10.164 -16.047 15.805 1 48.56 21 GLU B CA 1
ATOM 1433 C C . GLU B 1 21 ? -11.508 -16.203 15.102 1 48.56 21 GLU B C 1
ATOM 1435 O O . GLU B 1 21 ? -11.836 -17.281 14.609 1 48.56 21 GLU B O 1
ATOM 1440 N N . ALA B 1 22 ? -12.273 -15.125 15.305 1 50.47 22 ALA B N 1
ATOM 1441 C CA . ALA B 1 22 ? -13.531 -15.438 14.641 1 50.47 22 ALA B CA 1
ATOM 1442 C C . ALA B 1 22 ? -13.344 -15.547 13.125 1 50.47 22 ALA B C 1
ATOM 1444 O O . ALA B 1 22 ? -14.18 -16.109 12.43 1 50.47 22 ALA B O 1
ATOM 1445 N N . ILE B 1 23 ? -12.32 -14.773 12.688 1 55 23 ILE B N 1
ATOM 1446 C CA . ILE B 1 23 ? -12.133 -14.961 11.25 1 55 23 ILE B CA 1
ATOM 1447 C C . ILE B 1 23 ? -11.328 -16.234 10.992 1 55 23 ILE B C 1
ATOM 1449 O O . ILE B 1 23 ? -10.281 -16.438 11.609 1 55 23 ILE B O 1
ATOM 1453 N N . ASP B 1 24 ? -11.836 -17.219 10.406 1 69.88 24 ASP B N 1
ATOM 1454 C CA . ASP B 1 24 ? -11.227 -18.438 9.891 1 69.88 24 ASP B CA 1
ATOM 1455 C C . ASP B 1 24 ? -9.82 -18.172 9.359 1 69.88 24 ASP B C 1
ATOM 1457 O O . ASP B 1 24 ? -9.602 -17.203 8.633 1 69.88 24 ASP B O 1
ATOM 1461 N N . PRO B 1 25 ? -8.734 -18.734 10.094 1 73.25 25 PRO B N 1
ATOM 1462 C CA . PRO B 1 25 ? -7.34 -18.547 9.672 1 73.25 25 PRO B CA 1
ATOM 1463 C C . PRO B 1 25 ? -7.188 -18.5 8.148 1 73.25 25 PRO B C 1
ATOM 1465 O O . PRO B 1 25 ? -6.391 -17.719 7.629 1 73.25 25 PRO B O 1
ATOM 1468 N N . LYS B 1 26 ? -7.934 -19.297 7.52 1 78.31 26 LYS B N 1
ATOM 1469 C CA . LYS B 1 26 ? -7.871 -19.312 6.062 1 78.31 26 LYS B CA 1
ATOM 1470 C C . LYS B 1 26 ? -8.367 -17.984 5.477 1 78.31 26 LYS B C 1
ATOM 1472 O O . LYS B 1 26 ? -7.777 -17.469 4.523 1 78.31 26 LYS B O 1
ATOM 1477 N N . LYS B 1 27 ? -9.406 -17.516 6.078 1 81.81 27 LYS B N 1
ATOM 1478 C CA . LYS B 1 27 ? -9.961 -16.25 5.613 1 81.81 27 LYS B CA 1
ATOM 1479 C C . LYS B 1 27 ? -9.016 -15.094 5.906 1 81.81 27 LYS B C 1
ATOM 1481 O O . LYS B 1 27 ? -8.875 -14.172 5.094 1 81.81 27 LYS B O 1
ATOM 1486 N N . SER B 1 28 ? -8.336 -15.234 7.051 1 86.81 28 SER B N 1
ATOM 1487 C CA . SER B 1 28 ? -7.402 -14.188 7.441 1 86.81 28 SER B CA 1
ATOM 1488 C C . SER B 1 28 ? -6.207 -14.133 6.496 1 86.81 28 SER B C 1
ATOM 1490 O O . SER B 1 28 ? -5.75 -13.047 6.125 1 86.81 28 SER B O 1
ATOM 1492 N N . ILE B 1 29 ? -5.832 -15.297 6.039 1 83.56 29 ILE B N 1
ATOM 1493 C CA . ILE B 1 29 ? -4.684 -15.367 5.145 1 83.56 29 ILE B CA 1
ATOM 1494 C C . ILE B 1 29 ? -5.062 -14.82 3.77 1 83.56 29 ILE B C 1
ATOM 1496 O O . ILE B 1 29 ? -4.293 -14.07 3.158 1 83.56 29 ILE B O 1
ATOM 1500 N N . LYS B 1 30 ? -6.27 -15.203 3.354 1 87.25 30 LYS B N 1
ATOM 1501 C CA . LYS B 1 30 ? -6.762 -14.688 2.076 1 87.25 30 LYS B CA 1
ATOM 1502 C C . LYS B 1 30 ? -6.859 -13.164 2.094 1 87.25 30 LYS B C 1
ATOM 1504 O O . LYS B 1 30 ? -6.496 -12.508 1.121 1 87.25 30 LYS B O 1
ATOM 1509 N N . LEU B 1 31 ? -7.324 -12.648 3.145 1 92.12 31 LEU B N 1
ATOM 1510 C CA . LEU B 1 31 ? -7.477 -11.211 3.299 1 92.12 31 LEU B CA 1
ATOM 1511 C C . LEU B 1 31 ? -6.117 -10.516 3.344 1 92.12 31 LEU B C 1
ATOM 1513 O O . LEU B 1 31 ? -5.934 -9.461 2.734 1 92.12 31 LEU B O 1
ATOM 1517 N N . SER B 1 32 ? -5.215 -11.141 4.02 1 89.81 32 SER B N 1
ATOM 1518 C CA . SER B 1 32 ? -3.865 -10.594 4.094 1 89.81 32 SER B CA 1
ATOM 1519 C C . SER B 1 32 ? -3.207 -10.555 2.719 1 89.81 32 SER B C 1
ATOM 1521 O O . SER B 1 32 ? -2.564 -9.57 2.355 1 89.81 32 SER B O 1
ATOM 1523 N N . ARG B 1 33 ? -3.482 -11.547 1.964 1 85.88 33 ARG B N 1
ATOM 1524 C CA . ARG B 1 33 ? -2.916 -11.602 0.62 1 85.88 33 ARG B CA 1
ATOM 1525 C C . ARG B 1 33 ? -3.531 -10.531 -0.275 1 85.88 33 ARG B C 1
ATOM 1527 O O . ARG B 1 33 ? -2.84 -9.938 -1.109 1 85.88 33 ARG B O 1
ATOM 1534 N N . ALA B 1 34 ? -4.797 -10.367 -0.116 1 90.06 34 ALA B N 1
ATOM 1535 C CA . ALA B 1 34 ? -5.477 -9.305 -0.855 1 90.06 34 ALA B CA 1
ATOM 1536 C C . ALA B 1 34 ? -4.879 -7.941 -0.524 1 90.06 34 ALA B C 1
ATOM 1538 O O . ALA B 1 34 ? -4.641 -7.129 -1.421 1 90.06 34 ALA B O 1
ATOM 1539 N N . LEU B 1 35 ? -4.625 -7.68 0.722 1 91.81 35 LEU B N 1
ATOM 1540 C CA . LEU B 1 35 ? -4.035 -6.422 1.16 1 91.81 35 LEU B CA 1
ATOM 1541 C C . LEU B 1 35 ? -2.625 -6.254 0.601 1 91.81 35 LEU B C 1
ATOM 1543 O O . LEU B 1 35 ? -2.27 -5.18 0.112 1 91.81 35 LEU B O 1
ATOM 1547 N N . ILE B 1 36 ? -1.88 -7.328 0.61 1 84.88 36 ILE B N 1
ATOM 1548 C CA . ILE B 1 36 ? -0.523 -7.309 0.074 1 84.88 36 ILE B CA 1
ATOM 1549 C C . ILE B 1 36 ? -0.559 -6.941 -1.407 1 84.88 36 ILE B C 1
ATOM 1551 O O . ILE B 1 36 ? 0.226 -6.109 -1.865 1 84.88 36 ILE B O 1
ATOM 1555 N N . GLU B 1 37 ? -1.48 -7.531 -2.107 1 84.44 37 GLU B N 1
ATOM 1556 C CA . GLU B 1 37 ? -1.599 -7.25 -3.535 1 84.44 37 GLU B CA 1
ATOM 1557 C C . GLU B 1 37 ? -1.95 -5.785 -3.781 1 84.44 37 GLU B C 1
ATOM 1559 O O . GLU B 1 37 ? -1.395 -5.148 -4.68 1 84.44 37 GLU B O 1
ATOM 1564 N N . ILE B 1 38 ? -2.824 -5.223 -3.02 1 89.56 38 ILE B N 1
ATOM 1565 C CA . ILE B 1 38 ? -3.248 -3.834 -3.158 1 89.56 38 ILE B CA 1
ATOM 1566 C C . ILE B 1 38 ? -2.08 -2.904 -2.84 1 89.56 38 ILE B C 1
ATOM 1568 O O . ILE B 1 38 ? -1.809 -1.96 -3.586 1 89.56 38 ILE B O 1
ATOM 1572 N N . VAL B 1 39 ? -1.389 -3.195 -1.74 1 86 39 VAL B N 1
ATOM 1573 C CA . VAL B 1 39 ? -0.259 -2.379 -1.308 1 86 39 VAL B CA 1
ATOM 1574 C C . VAL B 1 39 ? 0.827 -2.389 -2.383 1 86 39 VAL B C 1
ATOM 1576 O O . VAL B 1 39 ? 1.403 -1.346 -2.701 1 86 39 VAL B O 1
ATOM 1579 N N . TRP B 1 40 ? 0.976 -3.49 -2.934 1 78.5 40 TRP B N 1
ATOM 1580 C CA . TRP B 1 40 ? 2 -3.617 -3.965 1 78.5 40 TRP B CA 1
ATOM 1581 C C . TRP B 1 40 ? 1.595 -2.869 -5.23 1 78.5 40 TRP B C 1
ATOM 1583 O O . TRP B 1 40 ? 2.41 -2.166 -5.832 1 78.5 40 TRP B O 1
ATOM 1593 N N . GLN B 1 41 ? 0.407 -3.016 -5.629 1 82.38 41 GLN B N 1
ATOM 1594 C CA . GLN B 1 41 ? -0.067 -2.393 -6.859 1 82.38 41 GLN B CA 1
ATOM 1595 C C . GLN B 1 41 ? -0.095 -0.873 -6.734 1 82.38 41 GLN B C 1
ATOM 1597 O O . GLN B 1 41 ? 0.134 -0.158 -7.711 1 82.38 41 GLN B O 1
ATOM 1602 N N . PHE B 1 42 ? -0.303 -0.39 -5.535 1 85.81 42 PHE B N 1
ATOM 1603 C CA . PHE B 1 42 ? -0.437 1.049 -5.34 1 85.81 42 PHE B CA 1
ATOM 1604 C C . PHE B 1 42 ? 0.778 1.61 -4.609 1 85.81 42 PHE B C 1
ATOM 1606 O O . PHE B 1 42 ? 0.83 2.805 -4.309 1 85.81 42 PHE B O 1
ATOM 1613 N N . GLY B 1 43 ? 1.649 0.734 -4.289 1 77.19 43 GLY B N 1
ATOM 1614 C CA . GLY B 1 43 ? 2.883 1.181 -3.662 1 77.19 43 GLY B CA 1
ATOM 1615 C C . GLY B 1 43 ? 3.789 1.95 -4.605 1 77.19 43 GLY B C 1
ATOM 1616 O O . GLY B 1 43 ? 3.414 2.227 -5.746 1 77.19 43 GLY B O 1
ATOM 1617 N N . PRO B 1 44 ? 4.941 2.443 -4.07 1 62.28 44 PRO B N 1
ATOM 1618 C CA . PRO B 1 44 ? 5.852 3.289 -4.848 1 62.28 44 PRO B CA 1
ATOM 1619 C C . PRO B 1 44 ? 6.195 2.693 -6.211 1 62.28 44 PRO B C 1
ATOM 1621 O O . PRO B 1 44 ? 6.281 3.422 -7.203 1 62.28 44 PRO B O 1
ATOM 1624 N N . LYS B 1 45 ? 6.395 1.503 -6.25 1 60.53 45 LYS B N 1
ATOM 1625 C CA . LYS B 1 45 ? 6.738 0.912 -7.543 1 60.53 45 LYS B CA 1
ATOM 1626 C C . LYS B 1 45 ? 5.539 0.913 -8.484 1 60.53 45 LYS B C 1
ATOM 1628 O O . LYS B 1 45 ? 5.703 0.956 -9.703 1 60.53 45 LYS B O 1
ATOM 1633 N N . GLY B 1 46 ? 4.395 0.708 -7.859 1 57.81 46 GLY B N 1
ATOM 1634 C CA . GLY B 1 46 ? 3.188 0.743 -8.664 1 57.81 46 GLY B CA 1
ATOM 1635 C C . GLY B 1 46 ? 2.963 2.08 -9.352 1 57.81 46 GLY B C 1
ATOM 1636 O O . GLY B 1 46 ? 2.246 2.162 -10.352 1 57.81 46 GLY B O 1
ATOM 1637 N N . LEU B 1 47 ? 3.543 3.021 -8.812 1 55.06 47 LEU B N 1
ATOM 1638 C CA . LEU B 1 47 ? 3.52 4.324 -9.461 1 55.06 47 LEU B CA 1
ATOM 1639 C C . LEU B 1 47 ? 4.754 4.52 -10.336 1 55.06 47 LEU B C 1
ATOM 1641 O O . LEU B 1 47 ? 5.113 5.652 -10.672 1 55.06 47 LEU B O 1
ATOM 1645 N N . ASP B 1 48 ? 5.246 3.346 -10.859 1 49.75 48 ASP B N 1
ATOM 1646 C CA . ASP B 1 48 ? 6.43 3.289 -11.711 1 49.75 48 ASP B CA 1
ATOM 1647 C C . ASP B 1 48 ? 7.621 3.971 -11.047 1 49.75 48 ASP B C 1
ATOM 1649 O O . ASP B 1 48 ? 8.398 4.66 -11.711 1 49.75 48 ASP B O 1
ATOM 1653 N N . GLY B 1 49 ? 7.68 3.639 -9.805 1 51.28 49 GLY B N 1
ATOM 1654 C CA . GLY B 1 49 ? 8.828 4.207 -9.117 1 51.28 49 GLY B CA 1
ATOM 1655 C C . GLY B 1 49 ? 8.664 5.684 -8.812 1 51.28 49 GLY B C 1
ATOM 1656 O O . GLY B 1 49 ? 9.539 6.289 -8.188 1 51.28 49 GLY B O 1
ATOM 1657 N N . GLN B 1 50 ? 7.719 6.266 -9.523 1 51.12 50 GLN B N 1
ATOM 1658 C CA . GLN B 1 50 ? 7.57 7.707 -9.359 1 51.12 50 GLN B CA 1
ATOM 1659 C C . GLN B 1 50 ? 6.633 8.039 -8.203 1 51.12 50 GLN B C 1
ATOM 1661 O O . GLN B 1 50 ? 5.41 8.062 -8.375 1 51.12 50 GLN B O 1
ATOM 1666 N N . CYS B 1 51 ? 6.77 7.359 -7.105 1 53.94 51 CYS B N 1
ATOM 1667 C CA . CYS B 1 51 ? 5.816 7.859 -6.121 1 53.94 51 CYS B CA 1
ATOM 1668 C C . CYS B 1 51 ? 5.781 9.383 -6.125 1 53.94 51 CYS B C 1
ATOM 1670 O O . CYS B 1 51 ? 4.711 9.984 -6.219 1 53.94 51 CYS B O 1
ATOM 1672 N N . CYS B 1 52 ? 6.848 9.93 -5.758 1 62.25 52 CYS B N 1
ATOM 1673 C CA . CYS B 1 52 ? 6.898 11.344 -5.402 1 62.25 52 CYS B CA 1
ATOM 1674 C C . CYS B 1 52 ? 8.078 12.039 -6.07 1 62.25 52 CYS B C 1
ATOM 1676 O O . CYS B 1 52 ? 8.758 12.859 -5.453 1 62.25 52 CYS B O 1
ATOM 1678 N N . GLU B 1 53 ? 8.195 11.891 -7.414 1 66.69 53 GLU B N 1
ATOM 1679 C CA . GLU B 1 53 ? 9.289 12.602 -8.07 1 66.69 53 GLU B CA 1
ATOM 1680 C C . GLU B 1 53 ? 10.594 12.453 -7.289 1 66.69 53 GLU B C 1
ATOM 1682 O O . GLU B 1 53 ? 11.156 11.359 -7.207 1 66.69 53 GLU B O 1
ATOM 1687 N N . ASP B 1 54 ? 10.961 13.422 -6.516 1 78.06 54 ASP B N 1
ATOM 1688 C CA . ASP B 1 54 ? 12.227 13.398 -5.785 1 78.06 54 ASP B CA 1
ATOM 1689 C C . ASP B 1 54 ? 11.992 13.219 -4.289 1 78.06 54 ASP B C 1
ATOM 1691 O O . ASP B 1 54 ? 12.875 13.508 -3.479 1 78.06 54 ASP B O 1
ATOM 1695 N N . LEU B 1 55 ? 10.836 12.82 -3.951 1 83.75 55 LEU B N 1
ATOM 1696 C CA . LEU B 1 55 ? 10.516 12.602 -2.543 1 83.75 55 LEU B CA 1
ATOM 1697 C C . LEU B 1 55 ? 10.531 11.117 -2.211 1 83.75 55 LEU B C 1
ATOM 1699 O O . LEU B 1 55 ? 9.953 10.305 -2.939 1 83.75 55 LEU B O 1
ATOM 1703 N N . SER B 1 56 ? 11.234 10.844 -1.141 1 77.31 56 SER B N 1
ATOM 1704 C CA . SER B 1 56 ? 11.07 9.5 -0.58 1 77.31 56 SER B CA 1
ATOM 1705 C C . SER B 1 56 ? 9.719 9.352 0.107 1 77.31 56 SER B C 1
ATOM 1707 O O . SER B 1 56 ? 9.039 10.344 0.372 1 77.31 56 SER B O 1
ATOM 1709 N N . MET B 1 57 ? 9.359 8.188 0.407 1 77.25 57 MET B N 1
ATOM 1710 C CA . MET B 1 57 ? 8.062 7.945 1.027 1 77.25 57 MET B CA 1
ATOM 1711 C C . MET B 1 57 ? 7.961 8.656 2.375 1 77.25 57 MET B C 1
ATOM 1713 O O . MET B 1 57 ? 6.965 9.32 2.658 1 77.25 57 MET B O 1
ATOM 1717 N N . PRO B 1 58 ? 9 8.562 3.213 1 79.88 58 PRO B N 1
ATOM 1718 C CA . PRO B 1 58 ? 8.93 9.312 4.473 1 79.88 58 PRO B CA 1
ATOM 1719 C C . PRO B 1 58 ? 8.812 10.82 4.262 1 79.88 58 PRO B C 1
ATOM 1721 O O . PRO B 1 58 ? 8.094 11.492 5 1 79.88 58 PRO B O 1
ATOM 1724 N N . GLU B 1 59 ? 9.5 11.234 3.283 1 87.5 59 GLU B N 1
ATOM 1725 C CA . GLU B 1 59 ? 9.398 12.656 2.971 1 87.5 59 GLU B CA 1
ATOM 1726 C C . GLU B 1 59 ? 7.988 13.023 2.52 1 87.5 59 GLU B C 1
ATOM 1728 O O . GLU B 1 59 ? 7.457 14.062 2.916 1 87.5 59 GLU B O 1
ATOM 1733 N N . TYR B 1 60 ? 7.441 12.211 1.718 1 85.88 60 TYR B N 1
ATOM 1734 C CA . TYR B 1 60 ? 6.074 12.445 1.261 1 85.88 60 TYR B CA 1
ATOM 1735 C C . TYR B 1 60 ? 5.105 12.484 2.438 1 85.88 60 TYR 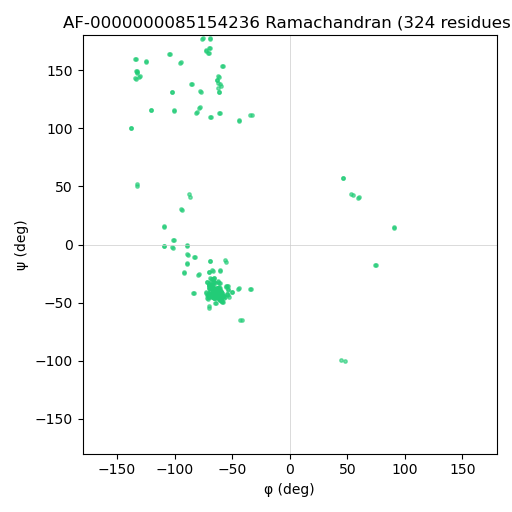B C 1
ATOM 1737 O O . TYR B 1 60 ? 4.273 13.391 2.535 1 85.88 60 TYR B O 1
ATOM 1745 N N . LEU B 1 61 ? 5.176 11.594 3.254 1 84.12 61 LEU B N 1
ATOM 1746 C CA . LEU B 1 61 ? 4.266 11.5 4.387 1 84.12 61 LEU B CA 1
ATOM 1747 C C . LEU B 1 61 ? 4.434 12.688 5.324 1 84.12 61 LEU B C 1
ATOM 1749 O O . LEU B 1 61 ? 3.455 13.195 5.871 1 84.12 61 LEU B O 1
ATOM 1753 N N . ALA B 1 62 ? 5.699 13.07 5.531 1 90.81 62 ALA B N 1
ATOM 1754 C CA . ALA B 1 62 ? 5.949 14.266 6.332 1 90.81 62 ALA B CA 1
ATOM 1755 C C . ALA B 1 62 ? 5.301 15.5 5.703 1 90.81 62 ALA B C 1
ATOM 1757 O O . ALA B 1 62 ? 4.68 16.297 6.398 1 90.81 62 ALA B O 1
ATOM 1758 N N . LEU B 1 63 ? 5.488 15.594 4.43 1 93.56 63 LEU B N 1
ATOM 1759 C CA . LEU B 1 63 ? 4.883 16.703 3.703 1 93.56 63 LEU B CA 1
ATOM 1760 C C . LEU B 1 63 ? 3.361 16.656 3.809 1 93.56 63 LEU B C 1
ATOM 1762 O O . LEU B 1 63 ? 2.719 17.688 4.031 1 93.56 63 LEU B O 1
ATOM 1766 N N . GLU B 1 64 ? 2.822 15.516 3.596 1 90.25 64 GLU B N 1
ATOM 1767 C CA . GLU B 1 64 ? 1.381 15.328 3.719 1 90.25 64 GLU B CA 1
ATOM 1768 C C . GLU B 1 64 ? 0.888 15.727 5.105 1 90.25 64 GLU B C 1
ATOM 1770 O O . GLU B 1 64 ? -0.159 16.359 5.242 1 90.25 64 GLU B O 1
ATOM 1775 N N . THR B 1 65 ? 1.577 15.328 6.145 1 90.94 65 THR B N 1
ATOM 1776 C CA . THR B 1 65 ? 1.235 15.68 7.516 1 90.94 65 THR B CA 1
ATOM 1777 C C . THR B 1 65 ? 1.228 17.203 7.695 1 90.94 65 THR B C 1
ATOM 1779 O O . THR B 1 65 ? 0.312 17.75 8.312 1 90.94 65 THR B O 1
ATOM 1782 N N . SER B 1 66 ? 2.213 17.812 7.164 1 95.75 66 SER B N 1
ATOM 1783 C CA . SER B 1 66 ? 2.291 19.266 7.254 1 95.75 66 SER B CA 1
ATOM 1784 C C . SER B 1 66 ? 1.108 19.922 6.555 1 95.75 66 SER B C 1
ATOM 1786 O O . SER B 1 66 ? 0.672 21.016 6.953 1 95.75 66 SER B O 1
ATOM 1788 N N . ALA B 1 67 ? 0.603 19.312 5.5 1 93.38 67 ALA B N 1
ATOM 1789 C CA . ALA B 1 67 ? -0.482 19.875 4.703 1 93.38 67 ALA B CA 1
ATOM 1790 C C . ALA B 1 67 ? -1.832 19.656 5.383 1 93.38 67 ALA B C 1
ATOM 1792 O O . ALA B 1 67 ? -2.768 20.438 5.18 1 93.38 67 ALA B O 1
ATOM 1793 N N . THR B 1 68 ? -1.94 18.672 6.18 1 88 68 THR B N 1
ATOM 1794 C CA . THR B 1 68 ? -3.227 18.312 6.77 1 88 68 THR B CA 1
ATOM 1795 C C . THR B 1 68 ? -3.32 18.812 8.211 1 88 68 THR B C 1
ATOM 1797 O O . THR B 1 68 ? -4.32 18.562 8.891 1 88 68 THR B O 1
ATOM 1800 N N . THR B 1 69 ? -2.266 19.406 8.688 1 89.56 69 THR B N 1
ATOM 1801 C CA . THR B 1 69 ? -2.236 19.953 10.039 1 89.56 69 THR B CA 1
ATOM 1802 C C . THR B 1 69 ? -1.947 21.453 10 1 89.56 69 THR B C 1
ATOM 1804 O O . THR B 1 69 ? -0.892 21.875 9.523 1 89.56 69 THR B O 1
ATOM 1807 N N . ASN B 1 70 ? -2.887 22.203 10.422 1 88.25 70 ASN B N 1
ATOM 1808 C CA . ASN B 1 70 ? -2.664 23.641 10.477 1 88.25 70 ASN B CA 1
ATOM 1809 C C . ASN B 1 70 ? -1.519 24 11.422 1 88.25 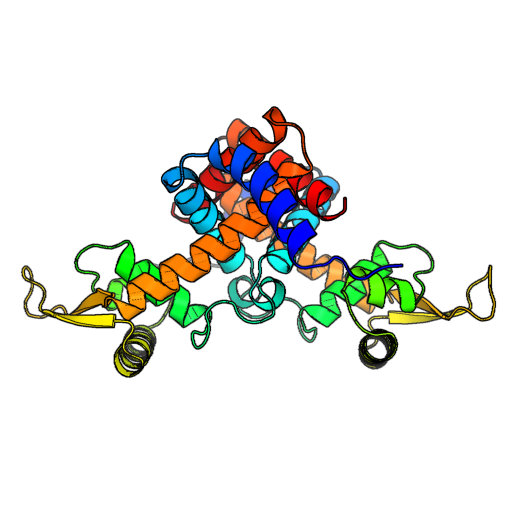70 ASN B C 1
ATOM 1811 O O . ASN B 1 70 ? -1.492 23.547 12.57 1 88.25 70 ASN B O 1
ATOM 1815 N N . ASP B 1 71 ? -0.57 24.875 10.906 1 88.5 71 ASP B N 1
ATOM 1816 C CA . ASP B 1 71 ? 0.59 25.266 11.703 1 88.5 71 ASP B CA 1
ATOM 1817 C C . ASP B 1 71 ? 1.236 24.047 12.359 1 88.5 71 ASP B C 1
ATOM 1819 O O . ASP B 1 71 ? 1.407 24.016 13.578 1 88.5 71 ASP B O 1
ATOM 1823 N N . CYS B 1 72 ? 1.602 23.125 11.562 1 94.44 72 CYS B N 1
ATOM 1824 C CA . CYS B 1 72 ? 2.057 21.812 11.984 1 94.44 72 CYS B CA 1
ATOM 1825 C C . CYS B 1 72 ? 3.404 21.906 12.695 1 94.44 72 CYS B C 1
ATOM 1827 O O . CYS B 1 72 ? 4.418 22.219 12.07 1 94.44 72 CYS B O 1
ATOM 1829 N N . PRO B 1 73 ? 3.428 21.672 14.055 1 95.31 73 PRO B N 1
ATOM 1830 C CA . PRO B 1 73 ? 4.738 21.641 14.711 1 95.31 73 PRO B CA 1
ATOM 1831 C C . PRO B 1 73 ? 5.637 20.531 14.172 1 95.31 73 PRO B C 1
ATOM 1833 O O . PRO B 1 73 ? 5.152 19.438 13.859 1 95.31 73 PRO B O 1
ATOM 1836 N N . VAL B 1 74 ? 6.906 20.812 14.094 1 95.38 74 VAL B N 1
ATOM 1837 C CA . VAL B 1 74 ? 7.879 19.828 13.641 1 95.38 74 VAL B CA 1
ATOM 1838 C C . VAL B 1 74 ? 7.746 18.547 14.461 1 95.38 74 VAL B C 1
ATOM 1840 O O . VAL B 1 74 ? 7.785 17.438 13.922 1 95.38 74 VAL B O 1
ATOM 1843 N N . GLN B 1 75 ? 7.449 18.656 15.688 1 93.94 75 GLN B N 1
ATOM 1844 C CA . GLN B 1 75 ? 7.348 17.516 16.594 1 93.94 75 GLN B CA 1
ATOM 1845 C C . GLN B 1 75 ? 6.121 16.656 16.266 1 93.94 75 GLN B C 1
ATOM 1847 O O . GLN B 1 75 ? 6.137 15.445 16.453 1 93.94 75 GLN B O 1
ATOM 1852 N N . HIS B 1 76 ? 5.094 17.266 15.82 1 94 76 HIS B N 1
ATOM 1853 C CA . HIS B 1 76 ? 3.898 16.531 15.422 1 94 76 HIS B CA 1
ATOM 1854 C C . HIS B 1 76 ? 4.199 15.57 14.281 1 94 76 HIS B C 1
ATOM 1856 O O . HIS B 1 76 ? 3.693 14.445 14.258 1 94 76 HIS B O 1
ATOM 1862 N N . ILE B 1 77 ? 5.02 15.977 13.344 1 93.94 77 ILE B N 1
ATOM 1863 C CA . ILE B 1 77 ? 5.445 15.133 12.234 1 93.94 77 ILE B CA 1
ATOM 1864 C C . ILE B 1 77 ? 6.191 13.914 12.766 1 93.94 77 ILE B C 1
ATOM 1866 O O . ILE B 1 77 ? 5.926 12.781 12.352 1 93.94 77 ILE B O 1
ATOM 1870 N N . GLY B 1 78 ? 7.082 14.18 13.688 1 91.69 78 GLY B N 1
ATOM 1871 C CA . GLY B 1 78 ? 7.82 13.086 14.305 1 91.69 78 GLY B CA 1
ATOM 1872 C C . GLY B 1 78 ? 6.926 12.078 15 1 91.69 78 GLY B C 1
ATOM 1873 O O . GLY B 1 78 ? 7.059 10.867 14.789 1 91.69 78 GLY B O 1
ATOM 1874 N N . ASN B 1 79 ? 5.934 12.555 15.828 1 88.69 79 ASN B N 1
ATOM 1875 C CA . ASN B 1 79 ? 5.008 11.695 16.562 1 88.69 79 ASN B CA 1
ATOM 1876 C C . ASN B 1 79 ? 4.156 10.852 15.609 1 88.69 79 ASN B C 1
ATOM 1878 O O . ASN B 1 79 ? 3.982 9.656 15.828 1 88.69 79 ASN B O 1
ATOM 1882 N N . LYS B 1 80 ? 3.709 11.469 14.562 1 83.81 80 LYS B N 1
ATOM 1883 C CA . LYS B 1 80 ? 2.816 10.797 13.625 1 83.81 80 LYS B CA 1
ATOM 1884 C C . LYS B 1 80 ? 3.561 9.719 12.836 1 83.81 80 LYS B C 1
ATOM 1886 O O . LYS B 1 80 ? 2.998 8.664 12.531 1 83.81 80 LYS B O 1
ATOM 1891 N N . LEU B 1 81 ? 4.816 9.984 12.531 1 83.56 81 LEU B N 1
ATOM 1892 C CA . LEU B 1 81 ? 5.578 9.078 11.68 1 83.56 81 LEU B CA 1
ATOM 1893 C C . LEU B 1 81 ? 6.492 8.195 12.516 1 83.56 81 LEU B C 1
ATOM 1895 O O . LEU B 1 81 ? 7.289 7.422 11.969 1 83.56 81 LEU B O 1
ATOM 1899 N N . ASN B 1 82 ? 6.395 8.328 13.805 1 81 82 ASN B N 1
ATOM 1900 C CA . ASN B 1 82 ? 7.203 7.559 14.742 1 81 82 ASN B CA 1
ATOM 1901 C C . ASN B 1 82 ? 8.695 7.809 14.531 1 81 82 ASN B C 1
ATOM 1903 O O . ASN B 1 82 ? 9.484 6.863 14.492 1 81 82 ASN B O 1
ATOM 1907 N N . PHE B 1 83 ? 9.031 9.039 14.289 1 83.62 83 PHE B N 1
ATOM 1908 C CA . PHE B 1 83 ? 10.414 9.492 14.227 1 83.62 83 PHE B CA 1
ATOM 1909 C C . PHE B 1 83 ? 10.852 10.062 15.57 1 83.62 83 PHE B C 1
ATOM 1911 O O . PHE B 1 83 ? 10.031 10.562 16.344 1 83.62 83 PHE B O 1
ATOM 1918 N N . THR B 1 84 ? 12.133 10.062 15.805 1 88.31 84 THR B N 1
ATOM 1919 C CA . THR B 1 84 ? 12.711 10.82 16.906 1 88.31 84 THR B CA 1
ATOM 1920 C C . THR B 1 84 ? 12.648 12.32 16.641 1 88.31 84 THR B C 1
ATOM 1922 O O . THR B 1 84 ? 12.375 12.734 15.508 1 88.31 84 THR B O 1
ATOM 1925 N N . LYS B 1 85 ? 12.844 13.102 17.688 1 92.06 85 LYS B N 1
ATOM 1926 C CA . LYS B 1 85 ? 12.914 14.547 17.5 1 92.06 85 LYS B CA 1
ATOM 1927 C C . LYS B 1 85 ? 13.945 14.922 16.453 1 92.06 85 LYS B C 1
ATOM 1929 O O . LYS B 1 85 ? 13.68 15.766 15.586 1 92.06 85 LYS B O 1
ATOM 1934 N N . SER B 1 86 ? 15.102 14.273 16.531 1 93.88 86 SER B N 1
ATOM 1935 C CA . SER B 1 86 ? 16.172 14.531 15.562 1 93.88 86 SER B CA 1
ATOM 1936 C C . SER B 1 86 ? 15.758 14.109 14.156 1 93.88 86 SER B C 1
ATOM 1938 O O . SER B 1 86 ? 16.062 14.789 13.18 1 93.88 86 SER B O 1
ATOM 1940 N N . GLY B 1 87 ? 15.07 13.008 14.023 1 94.25 87 GLY B N 1
ATOM 1941 C CA . GLY B 1 87 ? 14.555 12.539 12.742 1 94.25 87 GLY B CA 1
ATOM 1942 C C . GLY B 1 87 ? 13.547 13.484 12.125 1 94.25 87 GLY B C 1
ATOM 1943 O O . GLY B 1 87 ? 13.586 13.742 10.914 1 94.25 87 GLY B O 1
ATOM 1944 N N . ALA B 1 88 ? 12.664 13.938 13 1 95.5 88 ALA B N 1
ATOM 1945 C CA . ALA B 1 88 ? 11.664 14.898 12.539 1 95.5 88 ALA B CA 1
ATOM 1946 C C . ALA B 1 88 ? 12.328 16.172 12.016 1 95.5 88 ALA B C 1
ATOM 1948 O O . ALA B 1 88 ? 11.961 16.672 10.953 1 95.5 88 ALA B O 1
ATOM 1949 N N . THR B 1 89 ? 13.312 16.672 12.68 1 95.62 89 THR B N 1
ATOM 1950 C CA . THR B 1 89 ? 14.047 17.875 12.273 1 95.62 89 THR B CA 1
ATOM 1951 C C . THR B 1 89 ? 14.773 17.641 10.953 1 95.62 89 THR B C 1
ATOM 1953 O O . THR B 1 89 ? 14.711 18.469 10.047 1 95.62 89 THR B O 1
ATOM 1956 N N . ARG B 1 90 ? 15.359 16.5 10.844 1 96.69 90 ARG B N 1
ATOM 1957 C CA . ARG B 1 90 ? 16.125 16.188 9.641 1 96.69 90 ARG B CA 1
ATOM 1958 C C . ARG B 1 90 ? 15.227 16.125 8.422 1 96.69 90 ARG B C 1
ATOM 1960 O O . ARG B 1 90 ? 15.578 16.641 7.355 1 96.69 90 ARG B O 1
ATOM 1967 N N . ILE B 1 91 ? 14.133 15.445 8.578 1 94.88 91 ILE B N 1
ATOM 1968 C CA . ILE B 1 91 ? 13.266 15.281 7.422 1 94.88 91 ILE B CA 1
ATOM 1969 C C . ILE B 1 91 ? 12.656 16.625 7.031 1 94.88 91 ILE B C 1
ATOM 1971 O O . ILE B 1 91 ? 12.484 16.906 5.844 1 94.88 91 ILE B O 1
ATOM 1975 N N . VAL B 1 92 ? 12.328 17.438 7.984 1 97 92 VAL B N 1
ATOM 1976 C CA . VAL B 1 92 ? 11.805 18.766 7.711 1 97 92 VAL B CA 1
ATOM 1977 C C . VAL B 1 92 ? 12.867 19.609 7.012 1 97 92 VAL B C 1
ATOM 1979 O O . VAL B 1 92 ? 12.578 20.297 6.035 1 97 92 VAL B O 1
ATOM 1982 N N . ASN B 1 93 ? 14.078 19.5 7.496 1 97.19 93 ASN B N 1
ATOM 1983 C CA . ASN B 1 93 ? 15.172 20.219 6.867 1 97.19 93 ASN B CA 1
ATOM 1984 C C . ASN B 1 93 ? 15.383 19.781 5.418 1 97.19 93 ASN B C 1
ATOM 1986 O O . ASN B 1 93 ? 15.633 20.609 4.543 1 97.19 93 ASN B O 1
ATOM 1990 N N . ARG B 1 94 ? 15.266 18.578 5.156 1 96.25 94 ARG B N 1
ATOM 1991 C CA . ARG B 1 94 ? 15.398 18.078 3.797 1 96.25 94 ARG B CA 1
ATOM 1992 C C . ARG B 1 94 ? 14.297 18.609 2.895 1 96.25 94 ARG B C 1
ATOM 1994 O O . ARG B 1 94 ? 14.555 19.016 1.766 1 96.25 94 ARG B O 1
ATOM 2001 N N . LEU B 1 95 ? 13.086 18.578 3.414 1 96.38 95 LEU B N 1
ATOM 2002 C CA . LEU B 1 95 ? 11.945 19.078 2.654 1 96.38 95 LEU B CA 1
ATOM 2003 C C . LEU B 1 95 ? 12.086 20.578 2.383 1 96.38 95 LEU B C 1
ATOM 2005 O O . LEU B 1 95 ? 11.727 21.047 1.305 1 96.38 95 LEU B O 1
ATOM 2009 N N . GLU B 1 96 ? 12.594 21.266 3.369 1 97.81 96 GLU B N 1
ATOM 2010 C CA . GLU B 1 96 ? 12.812 22.703 3.195 1 97.81 96 GLU B CA 1
ATOM 2011 C C . GLU B 1 96 ? 13.891 22.984 2.154 1 97.81 96 GLU B C 1
ATOM 2013 O O . GLU B 1 96 ? 13.727 23.844 1.296 1 97.81 96 GLU B O 1
ATOM 2018 N N . LYS B 1 97 ? 14.953 22.219 2.23 1 97.38 97 LYS B N 1
ATOM 2019 C CA . LYS B 1 97 ? 16.047 22.359 1.271 1 97.38 97 LYS B CA 1
ATOM 2020 C C . LYS B 1 97 ? 15.57 22.078 -0.15 1 97.38 97 LYS B C 1
ATOM 2022 O O . LYS B 1 97 ? 15.984 22.75 -1.096 1 97.38 97 LYS B O 1
ATOM 2027 N N . LYS B 1 98 ? 14.633 21.172 -0.246 1 95.5 98 LYS B N 1
ATOM 2028 C CA . LYS B 1 98 ? 14.086 20.812 -1.55 1 95.5 98 LYS B CA 1
ATOM 2029 C C . LYS B 1 98 ? 13.008 21.797 -1.991 1 95.5 98 LYS B C 1
ATOM 2031 O O . LYS B 1 98 ? 12.523 21.734 -3.123 1 95.5 98 LYS B O 1
ATOM 2036 N N . GLY B 1 99 ? 12.57 22.656 -1.091 1 97.12 99 GLY B N 1
ATOM 2037 C CA . GLY B 1 99 ? 11.625 23.719 -1.42 1 97.12 99 GLY B CA 1
ATOM 2038 C C . GLY B 1 99 ? 10.18 23.281 -1.248 1 97.12 99 GLY B C 1
ATOM 2039 O O . GLY B 1 99 ? 9.266 23.938 -1.762 1 97.12 99 GLY B O 1
ATOM 2040 N N . TYR B 1 100 ? 9.891 22.172 -0.566 1 96.88 100 TYR B N 1
ATOM 2041 C CA . TYR B 1 100 ? 8.539 21.641 -0.46 1 96.88 100 TYR B CA 1
ATOM 2042 C C . TYR B 1 100 ? 7.836 22.188 0.779 1 96.88 100 TYR B C 1
ATOM 2044 O O . TYR B 1 100 ? 6.605 22.141 0.868 1 96.88 100 TYR B O 1
ATOM 2052 N N . ILE B 1 101 ? 8.633 22.609 1.819 1 97.81 101 ILE B N 1
ATOM 2053 C CA . ILE B 1 101 ? 8.055 23.156 3.041 1 97.81 101 ILE B CA 1
ATOM 2054 C C . ILE B 1 101 ? 8.789 24.438 3.443 1 97.81 101 ILE B C 1
ATOM 2056 O O . ILE B 1 101 ? 9.898 24.688 2.977 1 97.81 101 ILE B O 1
ATOM 2060 N N . GLN B 1 102 ? 8.203 25.266 4.23 1 97.38 102 GLN B N 1
ATOM 2061 C CA . GLN B 1 102 ? 8.82 26.422 4.875 1 97.38 102 GLN B CA 1
ATOM 2062 C C . GLN B 1 102 ? 8.508 26.453 6.367 1 97.38 102 GLN B C 1
ATOM 2064 O O . GLN B 1 102 ? 7.414 26.062 6.789 1 97.38 102 GLN B O 1
ATOM 2069 N N . LYS B 1 103 ? 9.461 26.891 7.113 1 95.44 103 LYS B N 1
ATOM 2070 C CA . LYS B 1 103 ? 9.289 27.031 8.555 1 95.44 103 LYS B CA 1
ATOM 2071 C C . LYS B 1 103 ? 8.641 28.375 8.906 1 95.44 103 LYS B C 1
ATOM 2073 O O . LYS B 1 103 ? 8.938 29.391 8.289 1 95.44 103 LYS B O 1
ATOM 2078 N N . ILE B 1 104 ? 7.758 28.219 9.812 1 92.81 104 ILE B N 1
ATOM 2079 C CA . ILE B 1 104 ? 7.117 29.438 10.297 1 92.81 104 ILE B CA 1
ATOM 2080 C C . ILE B 1 104 ? 7.098 29.438 11.828 1 92.81 104 ILE B C 1
ATOM 2082 O O . ILE B 1 104 ? 7.148 28.375 12.453 1 92.81 104 ILE B O 1
ATOM 2086 N N . LYS B 1 105 ? 7.148 30.578 12.414 1 86.88 105 LYS B N 1
ATOM 2087 C CA . LYS B 1 105 ? 7.027 30.656 13.867 1 86.88 105 LYS B CA 1
ATOM 2088 C C . LYS B 1 105 ? 5.574 30.516 14.305 1 86.88 105 LYS B C 1
ATOM 2090 O O . LYS B 1 105 ? 4.668 31.031 13.656 1 86.88 105 LYS B O 1
ATOM 2095 N N . SER B 1 106 ? 5.402 29.656 15.281 1 81.19 106 SER B N 1
ATOM 2096 C CA . SER B 1 106 ? 4.055 29.5 15.812 1 81.19 106 SER B CA 1
ATOM 2097 C C . SER B 1 106 ? 3.547 30.797 16.422 1 81.19 106 SER B C 1
ATOM 2099 O O . SER B 1 106 ? 4.305 31.531 17.062 1 81.19 106 SER B O 1
ATOM 2101 N N . TYR B 1 107 ? 2.338 31.078 16.188 1 75.31 107 TYR B N 1
ATOM 2102 C CA . TYR B 1 107 ? 1.71 32.25 16.766 1 75.31 107 TYR B CA 1
ATOM 2103 C C . TYR B 1 107 ? 1.47 32.062 18.266 1 75.31 107 TYR B C 1
ATOM 2105 O O . TYR B 1 107 ? 1.542 33.031 19.031 1 75.31 107 TYR B O 1
ATOM 2113 N N . GLU B 1 108 ? 1.223 30.812 18.609 1 75.5 108 GLU B N 1
ATOM 2114 C CA . GLU B 1 108 ? 0.84 30.5 19.984 1 75.5 108 GLU B CA 1
ATOM 2115 C C . GLU B 1 108 ? 2.066 30.359 20.875 1 75.5 108 GLU B C 1
ATOM 2117 O O . GLU B 1 108 ? 2.055 30.797 22.031 1 75.5 108 GLU B O 1
ATOM 2122 N N . ASP B 1 109 ? 3.031 29.781 20.469 1 73.75 109 ASP B N 1
ATOM 2123 C CA . ASP B 1 109 ? 4.246 29.5 21.234 1 73.75 109 ASP B CA 1
ATOM 2124 C C . ASP B 1 109 ? 5.492 29.734 20.375 1 73.75 109 ASP B C 1
ATOM 2126 O O . ASP B 1 109 ? 5.824 28.906 19.516 1 73.75 109 ASP B O 1
ATOM 2130 N N . ALA B 1 110 ? 6.07 30.922 20.625 1 72.94 110 ALA B N 1
ATOM 2131 C CA . ALA B 1 110 ? 7.207 31.375 19.812 1 72.94 110 ALA B CA 1
ATOM 2132 C C . ALA B 1 110 ? 8.336 30.344 19.844 1 72.94 110 ALA B C 1
ATOM 2134 O O . ALA B 1 110 ? 9.211 30.359 18.969 1 72.94 110 ALA B O 1
ATOM 2135 N N . ARG B 1 111 ? 8.227 29.406 20.781 1 76.44 111 ARG B N 1
ATOM 2136 C CA . ARG B 1 111 ? 9.289 28.406 20.891 1 76.44 111 ARG B CA 1
ATOM 2137 C C . ARG B 1 111 ? 9.008 27.203 20 1 76.44 111 ARG B C 1
ATOM 2139 O O . ARG B 1 111 ? 9.891 26.375 19.766 1 76.44 111 ARG B O 1
ATOM 2146 N N . VAL B 1 112 ? 7.828 27.156 19.422 1 85.06 112 VAL B N 1
ATOM 2147 C CA . VAL B 1 112 ? 7.473 26.016 18.609 1 85.06 112 VAL B CA 1
ATOM 2148 C C . VAL B 1 112 ? 7.645 26.344 17.125 1 85.06 112 VAL B C 1
ATOM 2150 O O . VAL B 1 112 ? 7.113 27.359 16.656 1 85.06 112 VAL B O 1
ATOM 2153 N N . CYS B 1 113 ? 8.578 25.656 16.516 1 90.69 113 CYS B N 1
ATOM 2154 C CA . CYS B 1 113 ? 8.75 25.797 15.07 1 90.69 113 CYS B CA 1
ATOM 2155 C C . CYS B 1 113 ? 7.695 25 14.312 1 90.69 113 CYS B C 1
ATOM 2157 O O . CYS B 1 113 ? 7.551 23.797 14.523 1 90.69 113 CYS B O 1
ATOM 2159 N N . CYS B 1 114 ? 6.898 25.719 13.555 1 95.25 114 CYS B N 1
ATOM 2160 C CA . CYS B 1 114 ? 5.891 25.062 12.727 1 95.25 114 CYS B CA 1
ATOM 2161 C C . CYS B 1 114 ? 6.309 25.062 11.258 1 95.25 114 CYS B C 1
ATOM 2163 O O . CYS B 1 114 ? 7.258 25.75 10.883 1 95.25 114 CYS B O 1
ATOM 2165 N N . VAL B 1 115 ? 5.609 24.188 10.508 1 97.31 115 VAL B N 1
ATOM 2166 C CA . VAL B 1 115 ? 5.934 24.109 9.086 1 97.31 115 VAL B CA 1
ATOM 2167 C C . VAL B 1 115 ? 4.652 24.156 8.258 1 97.31 115 VAL B C 1
ATOM 2169 O O . VAL B 1 115 ? 3.596 23.703 8.719 1 97.31 115 VAL B O 1
ATOM 2172 N N . VAL B 1 116 ? 4.789 24.734 7.078 1 96.38 116 VAL B N 1
ATOM 2173 C CA . VAL B 1 116 ? 3.697 24.766 6.113 1 96.38 116 VAL B CA 1
ATOM 2174 C C . VAL B 1 116 ? 4.219 24.391 4.727 1 96.38 116 VAL B C 1
ATOM 2176 O O . VAL B 1 116 ? 5.344 24.75 4.363 1 96.38 116 VAL B O 1
ATOM 2179 N N . PRO B 1 117 ? 3.387 23.656 3.971 1 97.5 117 PRO B N 1
ATOM 2180 C CA . PRO B 1 117 ? 3.824 23.375 2.6 1 97.5 117 PRO B CA 1
ATOM 2181 C C . PRO B 1 117 ? 3.961 24.641 1.754 1 97.5 117 PRO B C 1
ATOM 2183 O O . PRO B 1 117 ? 3.166 25.562 1.897 1 97.5 117 PRO B O 1
ATOM 2186 N N . THR B 1 118 ? 4.992 24.688 0.911 1 97.62 118 THR B N 1
ATOM 2187 C CA . THR B 1 118 ? 5.078 25.703 -0.128 1 97.62 118 THR B CA 1
ATOM 2188 C C . THR B 1 118 ? 4.133 25.391 -1.281 1 97.62 118 THR B C 1
ATOM 2190 O O . THR B 1 118 ? 3.461 24.344 -1.271 1 97.62 118 THR B O 1
ATOM 2193 N N . ASP B 1 119 ? 4.102 26.297 -2.266 1 96.88 119 ASP B N 1
ATOM 2194 C CA . ASP B 1 119 ? 3.322 26.016 -3.467 1 96.88 119 ASP B CA 1
ATOM 2195 C C . ASP B 1 119 ? 3.859 24.797 -4.195 1 96.88 119 ASP B C 1
ATOM 2197 O O . ASP B 1 119 ? 3.086 23.984 -4.723 1 96.88 119 ASP B O 1
ATOM 2201 N N . LYS B 1 120 ? 5.172 24.688 -4.188 1 95.81 120 LYS B N 1
ATOM 2202 C CA . LYS B 1 120 ? 5.809 23.5 -4.766 1 95.81 120 LYS B CA 1
ATOM 2203 C C . LYS B 1 120 ? 5.406 22.234 -4.012 1 95.81 120 LYS B C 1
ATOM 2205 O O . LYS B 1 120 ? 5.121 21.203 -4.629 1 95.81 120 LYS B O 1
ATOM 2210 N N . GLY B 1 121 ? 5.324 22.344 -2.719 1 95.38 121 GLY B N 1
ATOM 2211 C CA . GLY B 1 121 ? 4.91 21.234 -1.878 1 95.38 121 GLY B CA 1
ATOM 2212 C C . GLY B 1 121 ? 3.471 20.812 -2.104 1 95.38 121 GLY B C 1
ATOM 2213 O O . GLY B 1 121 ? 3.172 19.625 -2.211 1 95.38 121 GLY B O 1
ATOM 2214 N N . LYS B 1 122 ? 2.633 21.812 -2.23 1 94 122 LYS B N 1
ATOM 2215 C CA . LYS B 1 122 ? 1.222 21.547 -2.488 1 94 122 LYS B CA 1
ATOM 2216 C C . LYS B 1 122 ? 1.025 20.906 -3.855 1 94 122 LYS B C 1
ATOM 2218 O O . LYS B 1 122 ? 0.21 19.984 -4.004 1 94 122 LYS B O 1
ATOM 2223 N N . SER B 1 123 ? 1.777 21.359 -4.762 1 92.19 123 SER B N 1
ATOM 2224 C CA . SER B 1 123 ? 1.658 20.859 -6.133 1 92.19 123 SER B CA 1
ATOM 2225 C C . SER B 1 123 ? 2.037 19.391 -6.227 1 92.19 123 SER B C 1
ATOM 2227 O O . SER B 1 123 ? 1.347 18.609 -6.883 1 92.19 123 SER B O 1
ATOM 2229 N N . ILE B 1 124 ? 3.096 19 -5.555 1 90.31 124 ILE B N 1
ATOM 2230 C CA . ILE B 1 124 ? 3.525 17.609 -5.652 1 90.31 124 ILE B CA 1
ATOM 2231 C C . ILE B 1 124 ? 2.521 16.703 -4.941 1 90.31 124 ILE B C 1
ATOM 2233 O O . ILE B 1 124 ? 2.275 15.578 -5.375 1 90.31 124 ILE B O 1
ATOM 2237 N N . LEU B 1 125 ? 1.989 17.156 -3.863 1 88.56 125 LEU B N 1
ATOM 2238 C CA . LEU B 1 125 ? 0.954 16.391 -3.18 1 88.56 125 LEU B CA 1
ATOM 2239 C C . LEU B 1 125 ? -0.256 16.188 -4.086 1 88.56 125 LEU B C 1
ATOM 2241 O O . LEU B 1 125 ? -0.815 15.094 -4.137 1 88.56 125 LEU B O 1
ATOM 2245 N N . GLU B 1 126 ? -0.599 17.203 -4.773 1 86.94 126 GLU B N 1
ATOM 2246 C CA . GLU B 1 126 ? -1.732 17.125 -5.688 1 86.94 126 GLU B CA 1
ATOM 2247 C C . GLU B 1 126 ? -1.44 16.172 -6.848 1 86.94 126 GLU B C 1
ATOM 2249 O O . GLU B 1 126 ? -2.311 15.406 -7.262 1 86.94 126 GLU B O 1
ATOM 2254 N N . ASN B 1 127 ? -0.254 16.281 -7.34 1 86.5 127 ASN B N 1
ATOM 2255 C CA . ASN B 1 127 ? 0.138 15.414 -8.445 1 86.5 127 ASN B CA 1
ATOM 2256 C C . ASN B 1 127 ? 0.083 13.938 -8.055 1 86.5 127 ASN B C 1
ATOM 2258 O O . ASN B 1 127 ? -0.417 13.109 -8.812 1 86.5 127 ASN B O 1
ATOM 2262 N N . VAL B 1 128 ? 0.575 13.656 -6.898 1 85.38 128 VAL B N 1
ATOM 2263 C CA . VAL B 1 128 ? 0.575 12.281 -6.418 1 85.38 128 VAL B CA 1
ATOM 2264 C C . VAL B 1 128 ? -0.861 11.805 -6.203 1 85.38 128 VAL B C 1
ATOM 2266 O O . VAL B 1 128 ? -1.228 10.711 -6.625 1 85.38 128 VAL B O 1
ATOM 2269 N N . ALA B 1 129 ? -1.658 12.648 -5.578 1 86.5 129 ALA B N 1
ATOM 2270 C CA . ALA B 1 129 ? -3.055 12.305 -5.324 1 86.5 129 ALA B CA 1
ATOM 2271 C C . ALA B 1 129 ? -3.801 12.039 -6.629 1 86.5 129 ALA B C 1
ATOM 2273 O O . ALA B 1 129 ? -4.594 11.094 -6.715 1 86.5 129 ALA B O 1
ATOM 2274 N N . GLN B 1 130 ? -3.494 12.859 -7.59 1 86 130 GLN B N 1
ATOM 2275 C CA . GLN B 1 130 ? -4.141 12.688 -8.883 1 86 130 GLN B CA 1
ATOM 2276 C C . GLN B 1 130 ? -3.729 11.375 -9.547 1 86 130 GLN B C 1
ATOM 2278 O O . GLN B 1 130 ? -4.555 10.695 -10.156 1 86 130 GLN B O 1
ATOM 2283 N N . GLY B 1 131 ? -2.471 11.07 -9.469 1 84.25 131 GLY B N 1
ATOM 2284 C CA . GLY B 1 131 ? -2.012 9.789 -9.984 1 84.25 131 GLY B CA 1
ATOM 2285 C C . GLY B 1 131 ? -2.721 8.602 -9.359 1 84.25 131 GLY B C 1
ATOM 2286 O O . GLY B 1 131 ? -3.135 7.68 -10.062 1 84.25 131 GLY B O 1
ATOM 2287 N N . TYR B 1 132 ? -2.846 8.633 -8.07 1 87.06 132 TYR B N 1
ATOM 2288 C CA . TYR B 1 132 ? -3.561 7.578 -7.359 1 87.06 132 TYR B CA 1
ATOM 2289 C C . TYR B 1 132 ? -5.031 7.551 -7.758 1 87.06 132 TYR B C 1
ATOM 2291 O O . TYR B 1 132 ? -5.617 6.48 -7.926 1 87.06 132 TYR B O 1
ATOM 2299 N N . ALA B 1 133 ? -5.586 8.758 -7.875 1 87.94 133 ALA B N 1
ATOM 2300 C CA . ALA B 1 133 ? -6.992 8.852 -8.266 1 87.94 133 ALA B CA 1
ATOM 2301 C C . ALA B 1 133 ? -7.227 8.203 -9.625 1 87.94 133 ALA B C 1
ATOM 2303 O O . ALA B 1 133 ? -8.188 7.453 -9.805 1 87.94 133 ALA B O 1
ATOM 2304 N N . ASP B 1 134 ? -6.352 8.461 -10.539 1 87 134 ASP B N 1
ATOM 2305 C CA . ASP B 1 134 ? -6.473 7.91 -11.891 1 87 134 ASP B CA 1
ATOM 2306 C C . ASP B 1 134 ? -6.383 6.387 -11.867 1 87 134 ASP B C 1
ATOM 2308 O O . ASP B 1 134 ? -7.191 5.707 -12.5 1 87 134 ASP B O 1
ATOM 2312 N N . ARG B 1 135 ? -5.441 5.91 -11.125 1 86.44 135 ARG B N 1
ATOM 2313 C CA . ARG B 1 135 ? -5.238 4.465 -11.047 1 86.44 135 ARG B CA 1
ATOM 2314 C C . ARG B 1 135 ? -6.41 3.783 -10.352 1 86.44 135 ARG B C 1
ATOM 2316 O O . ARG B 1 135 ? -6.875 2.73 -10.797 1 86.44 135 ARG B O 1
ATOM 2323 N N . LEU B 1 136 ? -6.812 4.371 -9.258 1 90.38 136 LEU B N 1
ATOM 2324 C CA . LEU B 1 136 ? -7.949 3.834 -8.523 1 90.38 136 LEU B CA 1
ATOM 2325 C C . LEU B 1 136 ? -9.203 3.811 -9.398 1 90.38 136 LEU B C 1
ATOM 2327 O O . LEU B 1 136 ? -9.938 2.824 -9.398 1 90.38 136 LEU B O 1
ATOM 2331 N N . SER B 1 137 ? -9.367 4.875 -10.086 1 89.31 137 SER B N 1
ATOM 2332 C CA . SER B 1 137 ? -10.508 4.957 -10.984 1 89.31 137 SER B CA 1
ATOM 2333 C C . SER B 1 137 ? -10.477 3.838 -12.023 1 89.31 137 SER B C 1
ATOM 2335 O O . SER B 1 137 ? -11.508 3.236 -12.328 1 89.31 137 SER B O 1
ATOM 2337 N N . ALA B 1 138 ? -9.336 3.586 -12.531 1 88.94 138 ALA B N 1
ATOM 2338 C CA . ALA B 1 138 ? -9.172 2.52 -13.516 1 88.94 138 ALA B CA 1
ATOM 2339 C C . ALA B 1 138 ? -9.555 1.165 -12.93 1 88.94 138 ALA B C 1
ATOM 2341 O O . ALA B 1 138 ? -10.195 0.351 -13.594 1 88.94 138 ALA B O 1
ATOM 2342 N N . VAL B 1 139 ? -9.203 0.924 -11.727 1 90.25 139 VAL B N 1
ATOM 2343 C CA . VAL B 1 139 ? -9.5 -0.342 -11.062 1 90.25 139 VAL B CA 1
ATOM 2344 C C . VAL B 1 139 ? -10.992 -0.429 -10.758 1 90.25 139 VAL B C 1
ATOM 2346 O O . VAL B 1 139 ? -11.625 -1.453 -11.023 1 90.25 139 VAL B O 1
ATOM 2349 N N . LEU B 1 140 ? -11.562 0.599 -10.219 1 91.44 140 LEU B N 1
ATOM 2350 C CA . LEU B 1 140 ? -12.953 0.595 -9.773 1 91.44 140 LEU B CA 1
ATOM 2351 C C . LEU B 1 140 ? -13.906 0.55 -10.969 1 91.44 140 LEU B C 1
ATOM 2353 O O . LEU B 1 140 ? -15.055 0.13 -10.836 1 91.44 140 LEU B O 1
ATOM 2357 N N . SER B 1 141 ? -13.414 0.995 -12.094 1 90.94 141 SER B N 1
ATOM 2358 C CA . SER B 1 141 ? -14.227 0.96 -13.305 1 90.94 141 SER B CA 1
ATOM 2359 C C . SER B 1 141 ? -14.453 -0.472 -13.773 1 90.94 141 SER B C 1
ATOM 2361 O O . SER B 1 141 ? -15.336 -0.729 -14.594 1 90.94 141 SER B O 1
ATOM 2363 N N . LYS B 1 142 ? -13.695 -1.422 -13.242 1 92.12 142 LYS B N 1
ATOM 2364 C CA . LYS B 1 142 ? -13.773 -2.82 -13.656 1 92.12 142 LYS B CA 1
ATOM 2365 C C . LYS B 1 142 ? -14.812 -3.578 -12.836 1 92.12 142 LYS B C 1
ATOM 2367 O O . LYS B 1 142 ? -15.023 -4.773 -13.047 1 92.12 142 LYS B O 1
ATOM 2372 N N . VAL B 1 143 ? -15.43 -2.869 -11.914 1 91.75 143 VAL B N 1
ATOM 2373 C CA . VAL B 1 143 ? -16.422 -3.518 -11.062 1 91.75 143 VAL B CA 1
ATOM 2374 C C . VAL B 1 143 ? -17.75 -2.752 -11.141 1 91.75 143 VAL B C 1
ATOM 2376 O O . VAL B 1 143 ? -17.766 -1.568 -11.484 1 91.75 143 VAL B O 1
ATOM 2379 N N . PRO B 1 144 ? -18.875 -3.428 -10.812 1 92 144 PRO B N 1
ATOM 2380 C CA . PRO B 1 144 ? -20.156 -2.74 -10.797 1 92 144 PRO B CA 1
ATOM 2381 C C . PRO B 1 144 ? -20.188 -1.555 -9.836 1 92 144 PRO B C 1
ATOM 2383 O O . PRO B 1 144 ? -19.484 -1.557 -8.828 1 92 144 PRO B O 1
ATOM 2386 N N . ALA B 1 145 ? -21.047 -0.563 -10.109 1 89.44 145 ALA B N 1
ATOM 2387 C CA . ALA B 1 145 ? -21.125 0.702 -9.383 1 89.44 145 ALA B CA 1
ATOM 2388 C C . ALA B 1 145 ? -21.312 0.467 -7.891 1 89.44 145 ALA B C 1
ATOM 2390 O O . ALA B 1 145 ? -20.656 1.115 -7.066 1 89.44 145 ALA B O 1
ATOM 2391 N N . LYS B 1 146 ? -22.156 -0.456 -7.555 1 90.06 146 LYS B N 1
ATOM 2392 C CA . LYS B 1 146 ? -22.406 -0.732 -6.145 1 90.06 146 LYS B CA 1
ATOM 2393 C C . LYS B 1 146 ? -21.141 -1.232 -5.445 1 90.06 146 LYS B C 1
ATOM 2395 O O . LYS B 1 146 ? -20.844 -0.827 -4.32 1 90.06 146 LYS B O 1
ATOM 2400 N N . GLN B 1 147 ? -20.375 -2.062 -6.129 1 91.56 147 GLN B N 1
ATOM 2401 C CA . GLN B 1 147 ? -19.125 -2.582 -5.586 1 91.56 147 GLN B CA 1
ATOM 2402 C C . GLN B 1 147 ? -18.062 -1.485 -5.484 1 91.56 147 GLN B C 1
ATOM 2404 O O . GLN B 1 147 ? -17.312 -1.419 -4.508 1 91.56 147 GLN B O 1
ATOM 2409 N N . SER B 1 148 ? -18.109 -0.653 -6.48 1 93.06 148 SER B N 1
ATOM 2410 C CA . SER B 1 148 ? -17.156 0.451 -6.469 1 93.06 148 SER B CA 1
ATOM 2411 C C . SER B 1 148 ? -17.391 1.372 -5.277 1 93.06 148 SER B C 1
ATOM 2413 O O . SER B 1 148 ? -16.438 1.792 -4.613 1 93.06 148 SER B O 1
ATOM 2415 N N . ASP B 1 149 ? -18.641 1.64 -5.012 1 91.88 149 ASP B N 1
ATOM 2416 C CA . ASP B 1 149 ? -18.969 2.486 -3.871 1 91.88 149 ASP B CA 1
ATOM 2417 C C . ASP B 1 149 ? -18.578 1.82 -2.557 1 91.88 149 ASP B C 1
ATOM 2419 O O . ASP B 1 149 ? -18.078 2.484 -1.645 1 91.88 149 ASP B O 1
ATOM 2423 N N . ASN B 1 150 ? -18.797 0.551 -2.51 1 92.88 150 ASN B N 1
ATOM 2424 C CA . ASN B 1 150 ? -18.438 -0.198 -1.309 1 92.88 150 ASN B CA 1
ATOM 2425 C C . ASN B 1 150 ? -16.938 -0.157 -1.05 1 92.88 150 ASN B C 1
ATOM 2427 O O . ASN B 1 150 ? -16.5 0.033 0.088 1 92.88 150 ASN B O 1
ATOM 2431 N N . ILE B 1 151 ? -16.172 -0.313 -2.111 1 95.69 151 ILE B N 1
ATOM 2432 C CA . ILE B 1 151 ? -14.727 -0.293 -1.995 1 95.69 151 ILE B CA 1
ATOM 2433 C C . ILE B 1 151 ? -14.258 1.085 -1.527 1 95.69 151 ILE B C 1
ATOM 2435 O O . ILE B 1 151 ? -13.461 1.195 -0.599 1 95.69 151 ILE B O 1
ATOM 2439 N N . ALA B 1 152 ? -14.836 2.098 -2.139 1 93.88 152 ALA B N 1
ATOM 2440 C CA . ALA B 1 152 ? -14.461 3.465 -1.784 1 93.88 152 ALA B CA 1
ATOM 2441 C C . ALA B 1 152 ? -14.75 3.75 -0.314 1 93.88 152 ALA B C 1
ATOM 2443 O O . ALA B 1 152 ? -13.891 4.25 0.411 1 93.88 152 ALA B O 1
ATOM 2444 N N . ASN B 1 153 ? -15.914 3.4 0.096 1 93.62 153 ASN B N 1
ATOM 2445 C CA . ASN B 1 153 ? -16.312 3.646 1.479 1 93.62 153 ASN B CA 1
ATOM 2446 C C . ASN B 1 153 ? -15.453 2.857 2.459 1 93.62 153 ASN B C 1
ATOM 2448 O O . ASN B 1 153 ? -15.078 3.369 3.516 1 93.62 153 ASN B O 1
ATOM 2452 N N . ALA B 1 154 ? -15.172 1.664 2.123 1 94.81 154 ALA B N 1
ATOM 2453 C CA . ALA B 1 154 ? -14.367 0.803 2.988 1 94.81 154 ALA B CA 1
ATOM 2454 C C . ALA B 1 154 ? -12.953 1.35 3.148 1 94.81 154 ALA B C 1
ATOM 2456 O O . ALA B 1 154 ? -12.383 1.304 4.238 1 94.81 154 ALA B O 1
ATOM 2457 N N . LEU B 1 155 ? -12.383 1.835 2.035 1 95.38 155 LEU B N 1
ATOM 2458 C CA . LEU B 1 155 ? -11.047 2.422 2.09 1 95.38 155 LEU B CA 1
ATOM 2459 C C . LEU B 1 155 ? -11.023 3.637 3.012 1 95.38 155 LEU B C 1
ATOM 2461 O O . LEU B 1 155 ? -10.086 3.807 3.797 1 95.38 155 LEU B O 1
ATOM 2465 N N . LEU B 1 156 ? -12.086 4.457 2.943 1 93.62 156 LEU B N 1
ATOM 2466 C CA . LEU B 1 156 ? -12.18 5.625 3.811 1 93.62 156 LEU B CA 1
ATOM 2467 C C . LEU B 1 156 ? -12.305 5.207 5.273 1 93.62 156 LEU B C 1
ATOM 2469 O O . LEU B 1 156 ? -11.664 5.797 6.145 1 93.62 156 LEU B O 1
ATOM 2473 N N . GLU B 1 157 ? -13.078 4.164 5.477 1 94 157 GLU B N 1
ATOM 2474 C CA . GLU B 1 157 ? -13.258 3.658 6.836 1 94 157 GLU B CA 1
ATOM 2475 C C . GLU B 1 157 ? -11.953 3.088 7.387 1 94 157 GLU B C 1
ATOM 2477 O O . GLU B 1 157 ? -11.625 3.301 8.555 1 94 157 GLU B O 1
ATOM 2482 N N . MET B 1 158 ? -11.266 2.379 6.598 1 94.81 158 MET B N 1
ATOM 2483 C CA . MET B 1 158 ? -10.008 1.775 7.027 1 94.81 158 MET B CA 1
ATOM 2484 C C . MET B 1 158 ? -8.977 2.848 7.352 1 94.81 158 MET B C 1
ATOM 2486 O O . MET B 1 158 ? -8.273 2.754 8.359 1 94.81 158 MET B O 1
ATOM 2490 N N . ALA B 1 159 ? -8.875 3.832 6.496 1 92.5 159 ALA B N 1
ATOM 2491 C CA . ALA B 1 159 ? -7.941 4.926 6.742 1 92.5 159 ALA B CA 1
ATOM 2492 C C . ALA B 1 159 ? -8.273 5.648 8.047 1 92.5 159 ALA B C 1
ATOM 2494 O O . ALA B 1 159 ? -7.371 6.02 8.805 1 92.5 159 ALA B O 1
ATOM 2495 N N . ALA B 1 160 ? -9.555 5.855 8.273 1 91.19 160 ALA B N 1
ATOM 2496 C CA . ALA B 1 160 ? -9.977 6.492 9.516 1 91.19 160 ALA B CA 1
ATOM 2497 C C . ALA B 1 160 ? -9.586 5.648 10.727 1 91.19 160 ALA B C 1
ATOM 2499 O O . ALA B 1 160 ? -9.18 6.188 11.758 1 91.19 160 ALA B O 1
ATOM 2500 N N . ALA B 1 161 ? -9.703 4.32 10.586 1 91.56 161 ALA B N 1
ATOM 2501 C CA . ALA B 1 161 ? -9.352 3.408 11.672 1 91.56 161 ALA B CA 1
ATOM 2502 C C . ALA B 1 161 ? -7.855 3.469 11.977 1 91.56 161 ALA B C 1
ATOM 2504 O O . ALA B 1 161 ? -7.441 3.287 13.125 1 91.56 161 ALA B O 1
ATOM 2505 N N . LEU B 1 162 ? -7.031 3.721 10.914 1 87.44 162 LEU B N 1
ATOM 2506 C CA . LEU B 1 162 ? -5.582 3.803 11.078 1 87.44 162 LEU B CA 1
ATOM 2507 C C . LEU B 1 162 ? -5.195 5.023 11.906 1 87.44 162 LEU B C 1
ATOM 2509 O O . LEU B 1 162 ? -4.125 5.047 12.516 1 87.44 162 LEU B O 1
ATOM 2513 N N . ARG B 1 163 ? -6.082 6.039 11.961 1 80.56 163 ARG B N 1
ATOM 2514 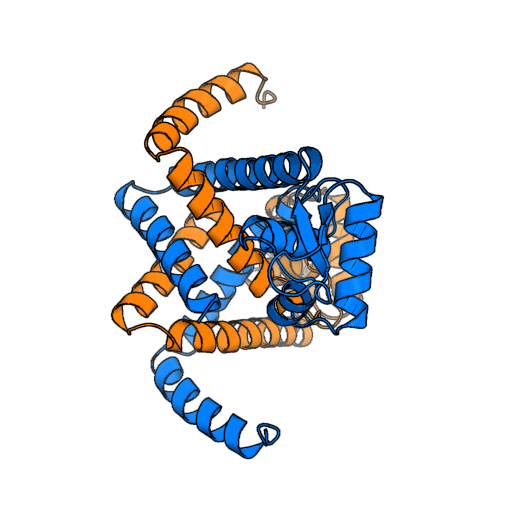C CA . ARG B 1 163 ? -5.781 7.289 12.656 1 80.56 163 ARG B CA 1
ATOM 2515 C C . ARG B 1 163 ? -6.195 7.211 14.117 1 80.56 163 ARG B C 1
ATOM 2517 O O . ARG B 1 163 ? -5.852 8.094 14.914 1 80.56 163 ARG B O 1
ATOM 2524 N N . ARG B 1 164 ? -7.055 6.191 14.461 1 77.69 164 ARG B N 1
ATOM 2525 C CA . ARG B 1 164 ? -7.516 6.031 15.836 1 77.69 164 ARG B CA 1
ATOM 2526 C C . ARG B 1 164 ? -6.457 5.328 16.688 1 77.69 164 ARG B C 1
ATOM 2528 O O . ARG B 1 164 ? -5.707 4.492 16.188 1 77.69 164 ARG B O 1
#

InterPro domains:
  IPR000835 MarR-type HTH domain [PF01047] (55-112)
  IPR000835 MarR-type HTH domain [PR00598] (89-104)
  IPR000835 MarR-type HTH domain [PR00598] (108-124)
  IPR000835 MarR-type HTH domain [PS50995] (28-160)
  IPR000835 MarR-type HTH domain [SM00347] (52-148)
  IPR036388 Winged helix-like DNA-binding domain superfamily [G3DSA:1.10.10.10] (17-164)
  IPR036390 Winged helix DNA-binding domain superfamily [SSF46785] (54-162)

Nearest PDB structures (foldseek):
  1lnw-assembly7_A  TM=6.922E-01  e=6.289E-07  Pseudomonas aeruginosa
  4zzl-assembly1_A  TM=8.164E-01  e=2.251E-06  Pseudomonas aeruginosa
  4zzl-assembly1_B  TM=7.115E-01  e=2.838E-06  Pseudomonas aeruginosa
  2nnn-assembly3_F  TM=6.459E-01  e=3.578E-06  Pseudomonas aeruginosa
  7kfq-assembly1_A  TM=6.025E-01  e=9.582E-06  Variovorax paradoxus